Protein AF-A0A4Z2CZ67-F1 (afdb_monomer_lite)

Radius of gyration: 69.67 Å; chains: 1; bounding box: 153×56×229 Å

Organism: Schistosoma japonicum (NCBI:txid6182)

Foldseek 3Di:
DDDDDDPPDDDPPPPDDDDDDDDDVPPVVVVVVVVVVVVVVVVVVVVVVLVVQLVVLLVVVVPDDDPDRDLVSRPDPVVSVVSVVVVVVVVVVVVVVVVVVVVVVVVVVVVVVVVVVVVVVVVVVVVVVVVVVVPPPDDDDDPDDDDDDDDDDDDDDDDDDDDDDDDDDPVVVVVVVVVVVVVVVVVVVVVVVVVVVVVVVVVVVVVVVVVVVVVVVVVVVVVVVVVVVVVVVVVVVVVVVVVVVVVVVVVVVVVVVVVVVVVVVVVVVVVVVVVVVVVVVVVVVVVVVVVVVVVVVVVVVVVVVVVVVVVVVVVVVVVVVVVVVVVVVVVVVVVVVVVVVVVVVVVVVVVVVVD

Secondary structure (DSSP, 8-state):
------------------------TTTHHHHHHHHHHHHHHHHHHHHHHHHHHHHHHHHHHHHS-SS---GGG---HHHHHHHHHHHHHHHHHHHHHHHHHHHHHHHHHHHHHHHHHHHHHHHHHHHHHHHHSSS-SS-----------PPP-----------------HHHHHHHHHHHHHHHHHHHHHHHHHHHHHHHHHHHHHHHHHHHHHHHHHHHHHHHHHHHHHHHHHHHHHHHHHHHHHHHHHHHHHHHHHHHHHHHHHHHHHHHHHHHHHHHHHHHHHHHHHHHHHHHHHHHHHHHHHHHHHHHHHHHHHHHHHHHHHHHHHHHHHHHHHHHHHHHHHHHHHHHTT-

pLDDT: mean 76.44, std 21.9, range [28.66, 98.25]

Structure (mmCIF, N/CA/C/O backbone):
data_AF-A0A4Z2CZ67-F1
#
_entry.id   AF-A0A4Z2CZ67-F1
#
loop_
_atom_site.group_PDB
_atom_site.id
_atom_site.type_symbol
_atom_site.label_atom_id
_atom_site.label_alt_id
_atom_site.label_comp_id
_atom_site.label_asym_id
_atom_site.label_entity_id
_atom_site.label_seq_id
_atom_site.pdbx_PDB_ins_code
_atom_site.Cartn_x
_atom_site.Cartn_y
_atom_site.Cartn_z
_atom_site.occupancy
_atom_site.B_iso_or_equiv
_atom_site.auth_seq_id
_atom_site.auth_comp_id
_atom_site.auth_asym_id
_atom_site.auth_atom_id
_atom_site.pdbx_PDB_model_num
ATOM 1 N N . MET A 1 1 ? 16.220 27.857 1.324 1.00 36.84 1 MET A N 1
ATOM 2 C CA . MET A 1 1 ? 14.907 28.193 0.742 1.00 36.84 1 MET A CA 1
ATOM 3 C C . MET A 1 1 ? 15.158 28.546 -0.711 1.00 36.84 1 MET A C 1
ATOM 5 O O . MET A 1 1 ? 15.628 29.638 -0.990 1.00 36.84 1 MET A O 1
ATOM 9 N N . VAL A 1 2 ? 15.037 27.563 -1.601 1.00 29.56 2 VAL A N 1
ATOM 10 C CA . VAL A 1 2 ? 15.286 27.748 -3.035 1.00 29.56 2 VAL A CA 1
ATOM 11 C C . VAL A 1 2 ? 13.914 27.850 -3.682 1.00 29.56 2 VAL A C 1
ATOM 13 O O . VAL A 1 2 ? 13.157 26.884 -3.659 1.00 29.56 2 VAL A O 1
ATOM 16 N N . HIS A 1 3 ? 13.570 29.042 -4.164 1.00 32.88 3 HIS A N 1
ATOM 17 C CA . HIS A 1 3 ? 12.373 29.258 -4.965 1.00 32.88 3 HIS A CA 1
ATOM 18 C C . HIS A 1 3 ? 12.580 28.587 -6.324 1.00 32.88 3 HIS A C 1
ATOM 20 O O . HIS A 1 3 ? 13.466 28.979 -7.078 1.00 32.88 3 HIS A O 1
ATOM 26 N N . PHE A 1 4 ? 11.780 27.566 -6.616 1.00 28.66 4 PHE A N 1
ATOM 27 C CA . PHE A 1 4 ? 11.597 27.071 -7.974 1.00 28.66 4 PHE A CA 1
ATOM 28 C C . PHE A 1 4 ? 10.395 27.819 -8.557 1.00 28.66 4 PHE A C 1
ATOM 30 O O . PHE A 1 4 ? 9.245 27.460 -8.316 1.00 28.66 4 PHE A O 1
ATOM 37 N N . GLU A 1 5 ? 10.656 28.918 -9.260 1.00 34.31 5 GLU A N 1
ATOM 38 C CA . GLU A 1 5 ? 9.656 29.546 -10.121 1.00 34.31 5 GLU A CA 1
ATOM 39 C C . GLU A 1 5 ? 9.497 28.674 -11.371 1.00 34.31 5 GLU A C 1
ATOM 41 O O . GLU A 1 5 ? 10.388 28.615 -12.217 1.00 34.31 5 GLU A O 1
ATOM 46 N N . SER A 1 6 ? 8.369 27.967 -11.478 1.00 32.22 6 SER A N 1
ATOM 47 C CA . SER A 1 6 ? 7.968 27.331 -12.732 1.00 32.22 6 SER A CA 1
ATOM 48 C C . SER A 1 6 ? 7.281 28.368 -13.616 1.00 32.22 6 SER A C 1
ATOM 50 O O . SER A 1 6 ? 6.098 28.677 -13.462 1.00 32.22 6 SER A O 1
ATOM 52 N N . SER A 1 7 ? 8.043 28.938 -14.541 1.00 38.22 7 SER A N 1
ATOM 53 C CA . SER A 1 7 ? 7.545 29.769 -15.630 1.00 38.22 7 SER A CA 1
ATOM 54 C C . SER A 1 7 ? 6.965 28.884 -16.740 1.00 38.22 7 SER A C 1
ATOM 56 O O . SER A 1 7 ? 7.578 28.660 -17.781 1.00 38.22 7 SER A O 1
ATOM 58 N N . HIS A 1 8 ? 5.741 28.386 -16.546 1.00 38.22 8 HIS A N 1
ATOM 59 C CA . HIS A 1 8 ? 4.959 27.824 -17.649 1.00 38.22 8 HIS A CA 1
ATOM 60 C C . HIS A 1 8 ? 4.384 28.962 -18.499 1.00 38.22 8 HIS A C 1
ATOM 62 O O . HIS A 1 8 ? 3.249 29.402 -18.324 1.00 38.22 8 HIS A O 1
ATOM 68 N N . ALA A 1 9 ? 5.196 29.457 -19.432 1.00 34.19 9 ALA A N 1
ATOM 69 C CA . ALA A 1 9 ? 4.694 30.219 -20.561 1.00 34.19 9 ALA A CA 1
ATOM 70 C C . ALA A 1 9 ? 3.779 29.305 -21.394 1.00 34.19 9 ALA A C 1
ATOM 72 O O . ALA A 1 9 ? 4.218 28.289 -21.930 1.00 34.19 9 ALA A O 1
ATOM 73 N N . ASN A 1 10 ? 2.499 29.670 -21.475 1.00 40.44 10 ASN A N 1
ATOM 74 C CA . ASN A 1 10 ? 1.531 29.090 -22.399 1.00 40.44 10 ASN A CA 1
ATOM 75 C C . ASN A 1 10 ? 2.068 29.197 -23.834 1.00 40.44 10 ASN A C 1
ATOM 77 O O . ASN A 1 10 ? 2.077 30.283 -24.410 1.00 40.44 10 ASN A O 1
ATOM 81 N N . LEU A 1 11 ? 2.498 28.079 -24.415 1.00 34.00 11 LEU A N 1
ATOM 82 C CA . LEU A 1 11 ? 2.740 27.964 -25.850 1.00 34.00 11 LEU A CA 1
ATOM 83 C C . LEU A 1 11 ? 1.468 27.405 -26.504 1.00 34.00 11 LEU A C 1
ATOM 85 O O . LEU A 1 11 ? 1.149 26.235 -26.290 1.00 34.00 11 LEU A O 1
ATOM 89 N N . PRO A 1 12 ? 0.721 28.202 -27.290 1.00 38.44 12 PRO A N 1
ATOM 90 C CA . PRO A 1 12 ? -0.342 27.667 -28.122 1.00 38.44 12 PRO A CA 1
ATOM 91 C C . PRO A 1 12 ? 0.311 26.960 -29.313 1.00 38.44 12 PRO A C 1
ATOM 93 O O . PRO A 1 12 ? 0.821 27.606 -30.227 1.00 38.44 12 PRO A O 1
ATOM 96 N N . ILE A 1 13 ? 0.328 25.627 -29.305 1.00 37.47 13 ILE A N 1
ATOM 97 C CA . ILE A 1 13 ? 0.713 24.854 -30.488 1.00 37.47 13 ILE A CA 1
ATOM 98 C C . ILE A 1 13 ? -0.513 24.796 -31.402 1.00 37.47 13 ILE A C 1
ATOM 100 O O . ILE A 1 13 ? -1.361 23.913 -31.292 1.00 37.47 13 ILE A O 1
ATOM 104 N N . SER A 1 14 ? -0.622 25.782 -32.289 1.00 37.28 14 SER A N 1
ATOM 105 C CA . SER A 1 14 ? -1.508 25.719 -33.449 1.00 37.28 14 SER A CA 1
ATOM 106 C C . SER A 1 14 ? -0.922 24.710 -34.436 1.00 37.28 14 SER A C 1
ATOM 108 O O . SER A 1 14 ? 0.054 25.007 -35.121 1.00 37.28 14 SER A O 1
ATOM 110 N N . ILE A 1 15 ? -1.485 23.503 -34.493 1.00 41.47 15 ILE A N 1
ATOM 111 C CA . ILE A 1 15 ? -1.140 22.521 -35.527 1.00 41.47 15 ILE A CA 1
ATOM 112 C C . ILE A 1 15 ? -1.863 22.950 -36.810 1.00 41.47 15 ILE A C 1
ATOM 114 O O . ILE A 1 15 ? -3.056 22.699 -36.984 1.00 41.47 15 ILE A O 1
ATOM 118 N N . GLU A 1 16 ? -1.160 23.663 -37.691 1.00 36.84 16 GLU A N 1
ATOM 119 C CA . GLU A 1 16 ? -1.651 23.944 -39.041 1.00 36.84 16 GLU A CA 1
ATOM 120 C C . GLU A 1 16 ? -1.788 22.635 -39.831 1.00 36.84 16 GLU A C 1
ATOM 122 O O . GLU A 1 16 ? -0.842 21.858 -39.968 1.00 36.84 16 GLU A O 1
ATOM 127 N N . LYS A 1 17 ? -2.989 22.396 -40.371 1.00 39.72 17 LYS A N 1
ATOM 128 C CA . LYS A 1 17 ? -3.273 21.275 -41.271 1.00 39.72 17 LYS A CA 1
ATOM 129 C C . LYS A 1 17 ? -2.538 21.482 -42.595 1.00 39.72 17 LYS A C 1
ATOM 131 O O . LYS A 1 17 ? -2.977 22.255 -43.443 1.00 39.72 17 LYS A O 1
ATOM 136 N N . SER A 1 18 ? -1.445 20.754 -42.786 1.00 38.72 18 SER A N 1
ATOM 137 C CA . SER A 1 18 ? -0.773 20.627 -44.078 1.00 38.72 18 SER A CA 1
ATOM 138 C C . SER A 1 18 ? -1.616 19.761 -45.021 1.00 38.72 18 SER A C 1
ATOM 140 O O . SER A 1 18 ? -1.750 18.552 -44.836 1.00 38.72 18 SER A O 1
ATOM 142 N N . SER A 1 19 ? -2.216 20.382 -46.037 1.00 45.22 19 SER A N 1
ATOM 143 C CA . SER A 1 19 ? -2.933 19.692 -47.109 1.00 45.22 19 SER A CA 1
ATOM 144 C C . SER A 1 19 ? -1.958 19.251 -48.203 1.00 45.22 19 SER A C 1
ATOM 146 O O . SER A 1 19 ? -1.794 19.943 -49.209 1.00 45.22 19 SER A O 1
ATOM 148 N N . VAL A 1 20 ? -1.323 18.090 -48.034 1.00 39.62 20 VAL A N 1
ATOM 149 C CA . VAL A 1 20 ? -0.631 17.405 -49.136 1.00 39.62 20 VAL A CA 1
ATOM 150 C C . VAL A 1 20 ? -1.482 16.219 -49.567 1.00 39.62 20 VAL A C 1
ATOM 152 O O . VAL A 1 20 ? -1.539 15.186 -48.904 1.00 39.62 20 VAL A O 1
ATOM 155 N N . LYS A 1 21 ? -2.183 16.413 -50.686 1.00 47.50 21 LYS A N 1
ATOM 156 C CA . LYS A 1 21 ? -2.941 15.389 -51.402 1.00 47.50 21 LYS A CA 1
ATOM 157 C C . LYS A 1 21 ? -1.975 14.730 -52.390 1.00 47.50 21 LYS A C 1
ATOM 159 O O . LYS A 1 21 ? -1.692 15.305 -53.438 1.00 47.50 21 LYS A O 1
ATOM 164 N N . GLY A 1 22 ? -1.422 13.580 -52.016 1.00 40.94 22 GLY A N 1
ATOM 165 C CA . GLY A 1 22 ? -0.569 12.751 -52.867 1.00 40.94 22 GLY A CA 1
ATOM 166 C C . GLY A 1 22 ? -1.022 11.298 -52.779 1.00 40.94 22 GLY A C 1
ATOM 167 O O . GLY A 1 22 ? -1.154 10.761 -51.684 1.00 40.94 22 GLY A O 1
ATOM 168 N N . GLU A 1 23 ? -1.314 10.698 -53.930 1.00 48.25 23 GLU A N 1
ATOM 169 C CA . GLU A 1 23 ? -1.794 9.323 -54.091 1.00 48.25 23 GLU A CA 1
ATOM 170 C C . GLU A 1 23 ? -0.820 8.311 -53.461 1.00 48.25 23 GLU A C 1
ATOM 172 O O . GLU A 1 23 ? 0.244 8.048 -54.011 1.00 48.25 23 GLU A O 1
ATOM 177 N N . CYS A 1 24 ? -1.188 7.748 -52.306 1.00 42.22 24 CYS A N 1
ATOM 178 C CA . CYS A 1 24 ? -0.541 6.594 -51.676 1.00 42.22 24 CYS A CA 1
ATOM 179 C C . CYS A 1 24 ? -1.558 5.911 -50.738 1.00 42.22 24 CYS A C 1
ATOM 181 O O . CYS A 1 24 ? -1.625 6.222 -49.546 1.00 42.22 24 CYS A O 1
ATOM 183 N N . ASP A 1 25 ? -2.350 4.982 -51.285 1.00 49.34 25 ASP A N 1
ATOM 184 C CA . ASP A 1 25 ? -3.433 4.218 -50.625 1.00 49.34 25 ASP A CA 1
ATOM 185 C C . ASP A 1 25 ? -2.935 3.198 -49.570 1.00 49.34 25 ASP A C 1
ATOM 187 O O . ASP A 1 25 ? -3.251 2.012 -49.590 1.00 49.34 25 ASP A O 1
ATOM 191 N N . GLY A 1 26 ? -2.126 3.640 -48.608 1.00 52.31 26 GLY A N 1
ATOM 192 C CA . GLY A 1 26 ? -1.713 2.783 -47.487 1.00 52.31 26 GLY A CA 1
ATOM 193 C C . GLY A 1 26 ? -0.847 3.437 -46.411 1.00 52.31 26 GLY A C 1
ATOM 194 O O . GLY A 1 26 ? -0.532 2.795 -45.410 1.00 52.31 26 GLY A O 1
ATOM 195 N N . ALA A 1 27 ? -0.443 4.700 -46.589 1.00 49.34 27 ALA A N 1
ATOM 196 C CA . ALA A 1 27 ? 0.349 5.437 -45.598 1.00 49.34 27 ALA A CA 1
ATOM 197 C C . ALA A 1 27 ? -0.509 6.295 -44.647 1.00 49.34 27 ALA A C 1
ATOM 199 O O . ALA A 1 27 ? -0.088 6.553 -43.519 1.00 49.34 27 ALA A O 1
ATOM 200 N N . TYR A 1 28 ? -1.710 6.698 -45.074 1.00 48.78 28 TYR A N 1
ATOM 201 C CA . TYR A 1 28 ? -2.596 7.572 -44.297 1.00 48.78 28 TYR A CA 1
ATOM 202 C C . TYR A 1 28 ? -3.272 6.847 -43.115 1.00 48.78 28 TYR A C 1
ATOM 204 O O . TYR A 1 28 ? -3.297 7.400 -42.020 1.00 48.78 28 TYR A O 1
ATOM 212 N N . ASP A 1 29 ? -3.653 5.570 -43.260 1.00 50.66 29 ASP A N 1
ATOM 213 C CA . ASP A 1 29 ? -4.259 4.777 -42.168 1.00 50.66 29 ASP A CA 1
ATOM 214 C C . ASP A 1 29 ? -3.326 4.590 -40.955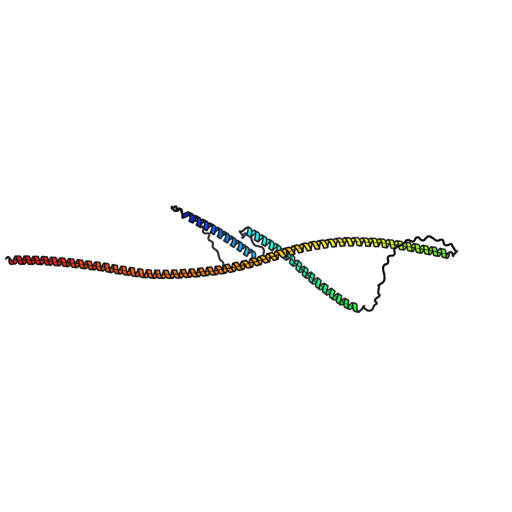 1.00 50.66 29 ASP A C 1
ATOM 216 O O . ASP A 1 29 ? -3.773 4.474 -39.812 1.00 50.66 29 ASP A O 1
ATOM 220 N N . LYS A 1 30 ? -2.004 4.574 -41.177 1.00 53.56 30 LYS A N 1
ATOM 221 C CA . LYS A 1 30 ? -1.015 4.510 -40.088 1.00 53.56 30 LYS A CA 1
ATOM 222 C C . LYS A 1 30 ? -0.822 5.856 -39.398 1.00 53.56 30 LYS A C 1
ATOM 224 O O . LYS A 1 30 ? -0.606 5.871 -38.192 1.00 53.56 30 LYS A O 1
ATOM 229 N N . LEU A 1 31 ? -0.881 6.963 -40.136 1.00 53.41 31 LEU A N 1
ATOM 230 C CA . LEU A 1 31 ? -0.732 8.313 -39.583 1.00 53.41 31 LEU A CA 1
ATOM 231 C C . LEU A 1 31 ? -1.902 8.664 -38.658 1.00 53.41 31 LEU A C 1
ATOM 233 O O . LEU A 1 31 ? -1.655 9.054 -37.519 1.00 53.41 31 LEU A O 1
ATOM 237 N N . ASP A 1 32 ? -3.137 8.381 -39.077 1.00 56.31 32 ASP A N 1
ATOM 238 C CA . ASP A 1 32 ? -4.330 8.557 -38.236 1.00 56.31 32 ASP A CA 1
ATOM 239 C C . ASP A 1 32 ? -4.289 7.645 -36.992 1.00 56.31 32 ASP A C 1
ATOM 241 O O . ASP A 1 32 ? -4.712 8.030 -35.899 1.00 56.31 32 ASP A O 1
ATOM 245 N N . SER A 1 33 ? -3.708 6.444 -37.114 1.00 61.66 33 SER A N 1
ATOM 246 C CA . SER A 1 33 ? -3.487 5.540 -35.977 1.00 61.66 33 SER A CA 1
ATOM 247 C C . SER A 1 33 ? -2.449 6.067 -34.979 1.00 61.66 33 SER A C 1
ATOM 249 O O . SER A 1 33 ? -2.608 5.837 -33.779 1.00 61.66 33 SER A O 1
ATOM 251 N N . TYR A 1 34 ? -1.391 6.747 -35.433 1.00 65.38 34 TYR A N 1
ATOM 252 C CA . TYR A 1 34 ? -0.396 7.351 -34.543 1.00 65.38 34 TYR A CA 1
ATOM 253 C C . TYR A 1 34 ? -0.911 8.641 -33.903 1.00 65.38 34 TYR A C 1
ATOM 255 O O . TYR A 1 34 ? -0.655 8.854 -32.721 1.00 65.38 34 TYR A O 1
ATOM 263 N N . GLU A 1 35 ? -1.669 9.467 -34.627 1.00 70.94 35 GLU A N 1
ATOM 264 C CA . GLU A 1 35 ? -2.310 10.657 -34.054 1.00 70.94 35 GLU A CA 1
ATOM 265 C C . GLU A 1 35 ? -3.318 10.284 -32.961 1.00 70.94 35 GLU A C 1
ATOM 267 O O . GLU A 1 35 ? -3.281 10.866 -31.875 1.00 70.94 35 GLU A O 1
ATOM 272 N N . ASN A 1 36 ? -4.141 9.254 -33.190 1.00 73.56 36 ASN A N 1
ATOM 273 C CA . ASN A 1 36 ? -5.050 8.735 -32.165 1.00 73.56 36 ASN A CA 1
ATOM 274 C C . ASN A 1 36 ? -4.294 8.187 -30.949 1.00 73.56 36 ASN A C 1
ATOM 276 O O . ASN A 1 36 ? -4.650 8.504 -29.815 1.00 73.56 36 ASN A O 1
ATOM 280 N N . LEU A 1 37 ? -3.206 7.439 -31.162 1.00 75.69 37 LEU A N 1
ATOM 281 C CA . LEU A 1 37 ? -2.382 6.930 -30.065 1.00 75.69 37 LEU A CA 1
ATOM 282 C C . LEU A 1 37 ? -1.738 8.067 -29.258 1.00 75.69 37 LEU A C 1
ATOM 284 O O . LEU A 1 37 ? -1.705 8.012 -28.031 1.00 75.69 37 LEU A O 1
ATOM 288 N N . VAL A 1 38 ? -1.248 9.117 -29.921 1.00 79.94 38 VAL A N 1
ATOM 289 C CA . VAL A 1 38 ? -0.677 10.297 -29.256 1.00 79.94 38 VAL A CA 1
ATOM 290 C C . VAL A 1 38 ? -1.749 11.047 -28.466 1.00 79.94 38 VAL A C 1
ATOM 292 O O . VAL A 1 38 ? -1.488 11.451 -27.331 1.00 79.94 38 VAL A O 1
ATOM 295 N N . ALA A 1 39 ? -2.960 11.198 -29.006 1.00 75.06 39 ALA A N 1
ATOM 296 C CA . ALA A 1 39 ? -4.075 11.833 -28.310 1.00 75.06 39 ALA A CA 1
ATOM 297 C C . ALA A 1 39 ? -4.522 11.034 -27.070 1.00 75.06 39 ALA A C 1
ATOM 299 O O . ALA A 1 39 ? -4.714 11.615 -25.995 1.00 75.06 39 ALA A O 1
ATOM 300 N N . GLU A 1 40 ? -4.621 9.706 -27.179 1.00 79.56 40 GLU A N 1
ATOM 301 C CA . GLU A 1 40 ? -4.938 8.815 -26.057 1.00 79.56 40 GLU A CA 1
ATOM 302 C C . GLU A 1 40 ? -3.855 8.860 -24.975 1.00 79.56 40 GLU A C 1
ATOM 304 O O . GLU A 1 40 ? -4.167 9.040 -23.796 1.00 79.56 40 GLU A O 1
ATOM 309 N N . LEU A 1 41 ? -2.579 8.776 -25.364 1.00 80.81 41 LEU A N 1
ATOM 310 C CA . LEU A 1 41 ? -1.457 8.808 -24.425 1.00 80.81 41 LEU A CA 1
ATOM 311 C C . LEU A 1 41 ? -1.351 10.166 -23.719 1.00 80.81 41 LEU A C 1
ATOM 313 O O . LEU A 1 41 ? -1.094 10.228 -22.517 1.00 80.81 41 LEU A O 1
ATOM 317 N N . THR A 1 42 ? -1.604 11.258 -24.442 1.00 79.31 42 THR A N 1
ATOM 318 C CA . THR A 1 42 ? -1.621 12.616 -23.879 1.00 79.31 42 THR A CA 1
ATOM 319 C C . THR A 1 42 ? -2.763 12.777 -22.879 1.00 79.31 42 THR A C 1
ATOM 321 O O . THR A 1 42 ? -2.551 13.284 -21.778 1.00 79.31 42 THR A O 1
ATOM 324 N N . THR A 1 43 ? -3.955 12.279 -23.213 1.00 82.38 43 THR A N 1
ATOM 325 C CA . THR A 1 43 ? -5.120 12.294 -22.316 1.00 82.38 43 THR A CA 1
ATOM 326 C C . THR A 1 43 ? -4.871 11.445 -21.067 1.00 82.38 43 THR A C 1
ATOM 328 O O . THR A 1 43 ? -5.166 11.872 -19.950 1.00 82.38 43 THR A O 1
ATOM 331 N N . HIS A 1 44 ? -4.271 10.264 -21.231 1.00 85.38 44 HIS A N 1
ATOM 332 C CA . HIS A 1 44 ? -3.910 9.384 -20.124 1.00 85.38 44 HIS A CA 1
ATOM 333 C C . HIS A 1 44 ? -2.886 10.032 -19.182 1.00 85.38 44 HIS A C 1
ATOM 335 O O . HIS A 1 44 ? -3.088 10.049 -17.966 1.00 85.38 44 HIS A O 1
ATOM 341 N N . ASN A 1 45 ? -1.828 10.628 -19.735 1.00 80.81 45 ASN A N 1
ATOM 342 C CA . ASN A 1 45 ? -0.794 11.311 -18.959 1.00 80.81 45 ASN A CA 1
ATOM 343 C C . ASN A 1 45 ? -1.337 12.549 -18.236 1.00 80.81 45 ASN A C 1
ATOM 345 O O . ASN A 1 45 ? -0.972 12.786 -17.086 1.00 80.81 45 ASN A O 1
ATOM 349 N N . LEU A 1 46 ? -2.244 13.306 -18.860 1.00 81.56 46 LEU A N 1
ATOM 350 C CA . LEU A 1 46 ? -2.898 14.449 -18.221 1.00 81.56 46 LEU A CA 1
ATOM 351 C C . LEU A 1 46 ? -3.772 14.011 -17.035 1.00 81.56 46 LEU A C 1
ATOM 353 O O . LEU A 1 46 ? -3.743 14.639 -15.978 1.00 81.56 46 LEU A O 1
ATOM 357 N N . ASN A 1 47 ? -4.500 12.901 -17.175 1.00 77.81 47 ASN A N 1
ATOM 358 C CA . ASN A 1 47 ? -5.288 12.325 -16.084 1.00 77.81 47 ASN A CA 1
ATOM 359 C C . ASN A 1 47 ? -4.409 11.799 -14.942 1.00 77.81 47 ASN A C 1
ATOM 361 O O . ASN A 1 47 ? -4.740 11.999 -13.773 1.00 77.81 47 ASN A O 1
ATOM 365 N N . LEU A 1 48 ? -3.279 11.157 -15.257 1.00 79.00 48 LEU A N 1
ATOM 366 C CA . LEU A 1 48 ? -2.294 10.748 -14.253 1.00 79.00 48 LEU A CA 1
ATOM 367 C C . LEU A 1 48 ? -1.720 11.954 -13.510 1.00 79.00 48 LEU A C 1
ATOM 369 O O . LEU A 1 48 ? -1.660 11.929 -12.284 1.00 79.00 48 LEU A O 1
ATOM 373 N N . LEU A 1 49 ? -1.349 13.013 -14.232 1.00 78.19 49 LEU A N 1
ATOM 374 C CA . LEU A 1 49 ? -0.807 14.229 -13.636 1.00 78.19 49 LEU A CA 1
ATOM 375 C C . LEU A 1 49 ? -1.821 14.889 -12.694 1.00 78.19 49 LEU A C 1
ATOM 377 O O . LEU A 1 49 ? -1.470 15.200 -11.562 1.00 78.19 49 LEU A O 1
ATOM 381 N N . ASN A 1 50 ? -3.089 15.002 -13.107 1.00 75.75 50 ASN A N 1
ATOM 382 C CA . ASN A 1 50 ? -4.162 15.514 -12.248 1.00 75.75 50 ASN A CA 1
ATOM 383 C C . ASN A 1 50 ? -4.328 14.675 -10.971 1.00 75.75 50 ASN A C 1
ATOM 385 O O . ASN A 1 50 ? -4.425 15.237 -9.885 1.00 75.75 50 ASN A O 1
ATOM 389 N N . ARG A 1 51 ? -4.284 13.338 -11.074 1.00 78.56 51 ARG A N 1
ATOM 390 C CA . ARG A 1 51 ? -4.347 12.454 -9.897 1.00 78.56 51 ARG A CA 1
ATOM 391 C C . ARG A 1 51 ? -3.142 12.622 -8.975 1.00 78.56 51 ARG A C 1
ATOM 393 O O . ARG A 1 51 ? -3.306 12.580 -7.761 1.00 78.56 51 ARG A O 1
ATOM 400 N N . VAL A 1 52 ? -1.940 12.798 -9.527 1.00 74.38 52 VAL A N 1
ATOM 401 C CA . VAL A 1 52 ? -0.727 13.065 -8.737 1.00 74.38 52 VAL A CA 1
ATOM 402 C C . VAL A 1 52 ? -0.861 14.392 -7.990 1.00 74.38 52 VAL A C 1
ATOM 404 O O . VAL A 1 52 ? -0.595 14.426 -6.792 1.00 74.38 52 VAL A O 1
ATOM 407 N N . THR A 1 53 ? -1.349 15.446 -8.650 1.00 72.94 53 THR A N 1
ATOM 408 C CA . THR A 1 53 ? -1.618 16.745 -8.014 1.00 72.94 53 THR A CA 1
ATOM 409 C C . THR A 1 53 ? -2.684 16.642 -6.919 1.00 72.94 53 THR A C 1
ATOM 411 O O . THR A 1 53 ? -2.514 17.214 -5.845 1.00 72.94 53 THR A O 1
ATOM 414 N N . ASP A 1 54 ? -3.752 15.873 -7.141 1.00 72.44 54 ASP A N 1
ATOM 415 C CA . ASP A 1 54 ? -4.785 15.647 -6.128 1.00 72.44 54 ASP A CA 1
ATOM 416 C C . ASP A 1 54 ? -4.235 14.883 -4.910 1.00 72.44 54 ASP A C 1
ATOM 418 O O . ASP A 1 54 ? -4.537 15.232 -3.768 1.00 72.44 54 ASP A O 1
ATOM 422 N N . PHE A 1 55 ? -3.375 13.879 -5.116 1.00 73.69 55 PHE A N 1
ATOM 423 C CA . PHE A 1 55 ? -2.709 13.185 -4.010 1.00 73.69 55 PHE A CA 1
ATOM 424 C C . PHE A 1 55 ? -1.732 14.086 -3.254 1.00 73.69 55 PHE A C 1
ATOM 426 O O . PHE A 1 55 ? -1.685 14.027 -2.027 1.00 73.69 55 PHE A O 1
ATOM 433 N N . GLU A 1 56 ? -0.983 14.934 -3.953 1.00 74.81 56 GLU A N 1
ATOM 434 C CA . GLU A 1 56 ? -0.096 15.921 -3.337 1.00 74.81 56 GLU A CA 1
ATOM 435 C C . GLU A 1 56 ? -0.887 16.907 -2.460 1.00 74.81 56 GLU A C 1
ATOM 437 O O . GLU A 1 56 ? -0.516 17.142 -1.308 1.00 74.81 56 GLU A O 1
ATOM 442 N N . ALA A 1 57 ? -2.043 17.386 -2.935 1.00 68.12 57 ALA A N 1
ATOM 443 C CA . ALA A 1 57 ? -2.949 18.226 -2.152 1.00 68.12 57 ALA A CA 1
ATOM 444 C C . ALA A 1 57 ? -3.469 17.512 -0.889 1.00 68.12 57 ALA A C 1
ATOM 446 O O . ALA A 1 57 ? -3.510 18.110 0.186 1.00 68.12 57 ALA A O 1
ATOM 447 N N . VAL A 1 58 ? -3.809 16.220 -0.983 1.00 70.69 58 VAL A N 1
ATOM 448 C CA . VAL A 1 58 ? -4.220 15.406 0.176 1.00 70.69 58 VAL A CA 1
ATOM 449 C C . VAL A 1 58 ? -3.077 15.210 1.171 1.00 70.69 58 VAL A C 1
ATOM 451 O O . VAL A 1 58 ? -3.293 15.304 2.377 1.00 70.69 58 VAL A O 1
ATOM 454 N N . ILE A 1 59 ? -1.854 14.967 0.700 1.00 70.06 59 ILE A N 1
ATOM 455 C CA . ILE A 1 59 ? -0.683 14.814 1.573 1.00 70.06 59 ILE A CA 1
ATOM 456 C C . ILE A 1 59 ? -0.408 16.122 2.322 1.00 70.06 59 ILE A C 1
ATOM 458 O O . ILE A 1 59 ? -0.228 16.101 3.538 1.00 70.06 59 ILE A O 1
ATOM 462 N N . HIS A 1 60 ? -0.449 17.267 1.636 1.00 67.12 60 HIS A N 1
ATOM 463 C CA . HIS A 1 60 ? -0.323 18.574 2.286 1.00 67.12 60 HIS A CA 1
ATOM 464 C C . HIS A 1 60 ? -1.444 18.847 3.299 1.00 67.12 60 HIS A C 1
ATOM 466 O O . HIS A 1 60 ? -1.185 19.426 4.354 1.00 67.12 60 HIS A O 1
ATOM 472 N N . LEU A 1 61 ? -2.665 18.388 3.018 1.00 67.19 61 LEU A N 1
ATOM 473 C CA . LEU A 1 61 ? -3.819 18.488 3.915 1.00 67.19 61 LEU A CA 1
ATOM 474 C C . LEU A 1 61 ? -3.673 17.630 5.179 1.00 67.19 61 LEU A C 1
ATOM 476 O O . LEU A 1 61 ? -4.152 18.022 6.237 1.00 67.19 61 LEU A O 1
ATOM 480 N N . LEU A 1 62 ? -2.990 16.489 5.090 1.00 65.94 62 LEU A N 1
ATOM 481 C CA . LEU A 1 62 ? -2.713 15.615 6.233 1.00 65.94 62 LEU A CA 1
ATOM 482 C C . LEU A 1 62 ? -1.500 16.063 7.062 1.00 65.94 62 LEU A C 1
ATOM 484 O O . LEU A 1 62 ? -1.431 15.747 8.247 1.00 65.94 62 LEU A O 1
ATOM 488 N N . LEU A 1 63 ? -0.543 16.770 6.450 1.00 69.75 63 LEU A N 1
ATOM 489 C CA . LEU A 1 63 ? 0.688 17.220 7.110 1.00 69.75 63 LEU A CA 1
ATOM 490 C C . LEU A 1 63 ? 0.556 18.577 7.826 1.00 69.75 63 LEU A C 1
ATOM 492 O O . LEU A 1 63 ? 1.364 18.861 8.707 1.00 69.75 63 LEU A O 1
ATOM 496 N N . ASN A 1 64 ? -0.435 19.408 7.482 1.00 58.41 64 ASN A N 1
ATOM 497 C CA . ASN A 1 64 ? -0.694 20.678 8.169 1.00 58.41 64 ASN A CA 1
ATOM 498 C C . ASN A 1 64 ? -1.692 20.482 9.327 1.00 58.41 64 ASN A C 1
ATOM 500 O O . ASN A 1 64 ? -2.887 20.293 9.116 1.00 58.41 64 ASN A O 1
ATOM 504 N N . GLU A 1 65 ? -1.189 20.530 10.561 1.00 50.81 65 GLU A N 1
ATOM 505 C CA . GLU A 1 65 ? -1.977 20.454 11.796 1.00 50.81 65 GLU A CA 1
ATOM 506 C C . GLU A 1 65 ? -2.987 21.625 11.942 1.00 50.81 65 GLU A C 1
ATOM 508 O O . GLU A 1 65 ? -2.655 22.784 11.695 1.00 50.81 65 GLU A O 1
ATOM 513 N N . ALA A 1 66 ? -4.189 21.302 12.451 1.00 43.75 66 ALA A N 1
ATOM 514 C CA . ALA A 1 66 ? -5.346 22.159 12.796 1.00 43.75 66 ALA A CA 1
ATOM 515 C C . ALA A 1 66 ? -6.260 22.656 11.635 1.00 43.75 66 ALA A C 1
ATOM 517 O O . ALA A 1 66 ? -5.822 22.865 10.507 1.00 43.75 66 ALA A O 1
ATOM 518 N N . PRO A 1 67 ? -7.584 22.806 11.884 1.00 50.38 67 PRO A N 1
ATOM 519 C CA . PRO A 1 67 ? -8.641 22.556 10.905 1.00 50.38 67 PRO A CA 1
ATOM 520 C C . PRO A 1 67 ? -8.991 23.818 10.114 1.00 50.38 67 PRO A C 1
ATOM 522 O O . PRO A 1 67 ? -10.058 24.401 10.275 1.00 50.38 67 PRO A O 1
ATOM 525 N N . LEU A 1 68 ? -8.084 24.267 9.263 1.00 50.38 68 LEU A N 1
ATOM 526 C CA . LEU A 1 68 ? -8.369 25.291 8.260 1.00 50.38 68 LEU A CA 1
ATOM 527 C C . LEU A 1 68 ? -7.776 24.822 6.937 1.00 50.38 68 LEU A C 1
ATOM 529 O O . LEU A 1 68 ? -6.869 25.448 6.399 1.00 50.38 68 LEU A O 1
ATOM 533 N N . VAL A 1 69 ? -8.246 23.674 6.444 1.00 55.50 69 VAL A N 1
ATOM 534 C CA . VAL A 1 69 ? -7.773 23.146 5.165 1.00 55.50 69 VAL A CA 1
ATOM 535 C C . VAL A 1 69 ? -8.846 23.288 4.100 1.00 55.50 69 VAL A C 1
ATOM 537 O O . VAL A 1 69 ? -9.956 22.772 4.231 1.00 55.50 69 VAL A O 1
ATOM 540 N N . ASP A 1 70 ? -8.498 24.017 3.045 1.00 62.75 70 ASP A N 1
ATOM 541 C CA . ASP A 1 70 ? -9.369 24.242 1.905 1.00 62.75 70 ASP A CA 1
ATOM 542 C C . ASP A 1 70 ? -9.348 23.025 0.967 1.00 62.75 70 ASP A C 1
ATOM 544 O O . ASP A 1 70 ? -8.396 22.782 0.227 1.00 62.75 70 ASP A O 1
ATOM 548 N N . THR A 1 71 ? -10.427 22.243 1.001 1.00 66.69 71 THR A N 1
ATOM 549 C CA . THR A 1 71 ? -10.633 21.076 0.126 1.00 66.69 71 THR A CA 1
ATOM 550 C C . THR A 1 71 ? -10.971 21.469 -1.319 1.00 66.69 71 THR A C 1
ATOM 552 O O . THR A 1 71 ? -11.160 20.593 -2.167 1.00 66.69 71 THR A O 1
ATOM 555 N N . SER A 1 72 ? -11.051 22.769 -1.637 1.00 69.81 72 SER A N 1
ATOM 556 C CA . SER A 1 72 ? -11.331 23.268 -2.988 1.00 69.81 72 SER A CA 1
ATOM 557 C C . SER A 1 72 ? -10.244 22.917 -4.013 1.00 69.81 72 SER A C 1
ATOM 559 O O . SER A 1 72 ? -10.564 22.810 -5.196 1.00 69.81 72 SER A O 1
ATOM 561 N N . ALA A 1 73 ? -9.007 22.667 -3.567 1.00 68.31 73 ALA A N 1
ATOM 562 C CA . ALA A 1 73 ? -7.861 22.362 -4.425 1.00 68.31 73 ALA A CA 1
ATOM 563 C C . ALA A 1 73 ? -7.873 20.944 -5.033 1.00 68.31 73 ALA A C 1
ATOM 565 O O . ALA A 1 73 ? -7.159 20.707 -6.005 1.00 68.31 73 ALA A O 1
ATOM 566 N N . ILE A 1 74 ? -8.681 20.022 -4.492 1.00 75.69 74 ILE A N 1
ATOM 567 C CA . ILE A 1 74 ? -8.837 18.657 -5.019 1.00 75.69 74 ILE A CA 1
ATOM 568 C C . ILE A 1 74 ? -9.871 18.686 -6.149 1.00 75.69 74 ILE A C 1
ATOM 570 O O . ILE A 1 74 ? -11.020 19.088 -5.925 1.00 75.69 74 ILE A O 1
ATOM 574 N N . LYS A 1 75 ? -9.463 18.266 -7.350 1.00 75.44 75 LYS A N 1
ATOM 575 C CA . LYS A 1 75 ? -10.316 18.238 -8.548 1.00 75.44 75 LYS A CA 1
ATOM 576 C C . LYS A 1 75 ? -11.096 16.930 -8.690 1.00 75.44 75 LYS A C 1
ATOM 578 O O . LYS A 1 75 ? -12.193 16.960 -9.238 1.00 75.44 75 LYS A O 1
ATOM 583 N N . ASP A 1 76 ? -10.570 15.808 -8.200 1.00 80.25 76 ASP A N 1
ATOM 584 C CA . ASP A 1 76 ? -11.294 14.533 -8.149 1.00 80.25 76 ASP A CA 1
ATOM 585 C C . ASP A 1 76 ? -12.424 14.558 -7.099 1.00 80.25 76 ASP A C 1
ATOM 587 O O . ASP A 1 76 ? -12.192 14.610 -5.887 1.00 80.25 76 ASP A O 1
ATOM 591 N N . ASP A 1 77 ? -13.672 14.501 -7.572 1.00 77.50 77 ASP A N 1
ATOM 592 C CA . ASP A 1 77 ? -14.874 14.590 -6.737 1.00 77.50 77 ASP A CA 1
ATOM 593 C C . ASP A 1 77 ? -15.043 13.415 -5.757 1.00 77.50 77 ASP A C 1
ATOM 595 O O . ASP A 1 77 ? -15.615 13.582 -4.672 1.00 77.50 77 ASP A O 1
ATOM 599 N N . GLU A 1 78 ? -14.581 12.214 -6.113 1.00 80.50 78 GLU A N 1
ATOM 600 C CA . GLU A 1 78 ? -14.718 11.031 -5.260 1.00 80.50 78 GLU A CA 1
ATOM 601 C C . GLU A 1 78 ? -13.689 11.064 -4.126 1.00 80.50 78 GLU A C 1
ATOM 603 O O . GLU A 1 78 ? -14.020 10.820 -2.959 1.00 80.50 78 GLU A O 1
ATOM 608 N N . LEU A 1 79 ? -12.449 11.427 -4.455 1.00 75.12 79 LEU A N 1
ATOM 609 C CA . LEU A 1 79 ? -11.376 11.628 -3.492 1.00 75.12 79 LEU A CA 1
ATOM 610 C C . LEU A 1 79 ? -11.709 12.778 -2.540 1.00 75.12 79 LEU A C 1
ATOM 612 O O . LEU A 1 79 ? -11.592 12.620 -1.324 1.00 75.12 79 LEU A O 1
ATOM 616 N N . LYS A 1 80 ? -12.218 13.895 -3.068 1.00 79.75 80 LYS A N 1
ATOM 617 C CA . LYS A 1 80 ? -12.655 15.047 -2.273 1.00 79.75 80 LYS A CA 1
ATOM 618 C C . LYS A 1 80 ? -13.705 14.667 -1.230 1.00 79.75 80 LYS A C 1
ATOM 620 O O . LYS A 1 80 ? -13.568 15.035 -0.064 1.00 79.75 80 LYS A O 1
ATOM 625 N N . LYS A 1 81 ? -14.714 13.868 -1.601 1.00 81.44 81 LYS A N 1
ATOM 626 C CA . LYS A 1 81 ? -15.730 13.366 -0.655 1.00 81.44 81 LYS A CA 1
ATOM 627 C C . LYS A 1 81 ? -15.128 12.498 0.451 1.00 81.44 81 LYS A C 1
ATOM 629 O O . LYS A 1 81 ? -15.502 12.655 1.612 1.00 81.44 81 LYS A O 1
ATOM 634 N N . LYS A 1 82 ? -14.195 11.602 0.112 1.00 81.06 82 LYS A N 1
ATOM 635 C CA . LYS A 1 82 ? -13.521 10.736 1.098 1.00 81.06 82 LYS A CA 1
ATOM 636 C C . LYS A 1 82 ? -12.675 11.547 2.081 1.00 81.06 82 LYS A C 1
ATOM 638 O O . LYS A 1 82 ? -12.706 11.271 3.277 1.00 81.06 82 LYS A O 1
ATOM 643 N N . VAL A 1 83 ? -11.974 12.569 1.591 1.00 79.50 83 VAL A N 1
ATOM 644 C CA . VAL A 1 83 ? -11.150 13.468 2.414 1.00 79.50 83 VAL A CA 1
ATOM 645 C C . VAL A 1 83 ? -12.013 14.292 3.371 1.00 79.50 83 VAL A C 1
ATOM 647 O O . VAL A 1 83 ? -11.697 14.361 4.555 1.00 79.50 83 VAL A O 1
ATOM 650 N N . ILE A 1 84 ? -13.137 14.843 2.899 1.00 79.44 84 ILE A N 1
ATOM 651 C CA . ILE A 1 84 ? -14.100 15.554 3.758 1.00 79.44 84 ILE A CA 1
ATOM 652 C C . ILE A 1 84 ? -14.625 14.626 4.864 1.00 79.44 84 ILE A C 1
ATOM 654 O O . ILE A 1 84 ? -14.552 14.977 6.039 1.00 79.44 84 ILE A O 1
ATOM 658 N N . GLY A 1 85 ? -15.059 13.409 4.517 1.00 80.12 85 GLY A N 1
ATOM 659 C CA . GLY A 1 85 ? -15.548 12.442 5.508 1.00 80.12 85 GLY A CA 1
ATOM 660 C C . GLY A 1 85 ? -14.496 12.047 6.553 1.00 80.12 85 GLY A C 1
ATOM 661 O O . GLY A 1 85 ? -14.821 11.872 7.728 1.00 80.12 85 GLY A O 1
ATOM 662 N N . PHE A 1 86 ? -13.224 11.952 6.157 1.00 80.31 86 PHE A N 1
ATOM 663 C CA . PHE A 1 86 ? -12.119 11.707 7.086 1.00 80.31 86 PHE A CA 1
ATOM 664 C C . PHE A 1 86 ? -11.889 12.886 8.046 1.00 80.31 86 PHE A C 1
ATOM 666 O O . PHE A 1 86 ? -11.710 12.669 9.246 1.00 80.31 86 PHE A O 1
ATOM 673 N N . LEU A 1 87 ? -11.929 14.127 7.550 1.00 78.00 87 LEU A N 1
ATOM 674 C CA . LEU A 1 87 ? -11.779 15.330 8.378 1.00 78.00 87 LEU A CA 1
ATOM 675 C C . LEU A 1 87 ? -12.931 15.492 9.382 1.00 78.00 87 LEU A C 1
ATOM 677 O O . LEU A 1 87 ? -12.694 15.826 10.548 1.00 78.00 87 LEU A O 1
ATOM 681 N N . ASP A 1 88 ? -14.164 15.198 8.967 1.00 78.12 88 ASP A N 1
ATOM 682 C CA . ASP A 1 88 ? -15.336 15.210 9.849 1.00 78.12 88 ASP A CA 1
ATOM 683 C C . ASP A 1 88 ? -15.200 14.170 10.969 1.00 78.12 88 ASP A C 1
ATOM 685 O O . ASP A 1 88 ? -15.444 14.466 12.144 1.00 78.12 88 ASP A O 1
ATOM 689 N N . TYR A 1 89 ? -14.735 12.965 10.628 1.00 76.50 89 TYR A N 1
ATOM 690 C CA . TYR A 1 89 ? -14.479 11.900 11.595 1.00 76.50 89 TYR A CA 1
ATOM 691 C C . TYR A 1 89 ? -13.374 12.270 12.597 1.00 76.50 89 TYR A C 1
ATOM 693 O O . TYR A 1 89 ? -13.554 12.089 13.802 1.00 76.50 89 TYR A O 1
ATOM 701 N N . GLN A 1 90 ? -12.264 12.854 12.135 1.00 70.12 90 GLN A N 1
ATOM 702 C CA . GLN A 1 90 ? -11.193 13.344 13.013 1.00 70.12 90 GLN A CA 1
ATOM 703 C C . GLN A 1 90 ? -11.678 14.453 13.953 1.00 70.12 90 GLN A C 1
ATOM 705 O O . GLN A 1 90 ? -11.347 14.466 15.139 1.00 70.12 90 GLN A O 1
ATOM 710 N N . THR A 1 91 ? -12.528 15.351 13.455 1.00 72.00 91 THR A N 1
ATOM 711 C CA . THR A 1 91 ? -13.144 16.405 14.272 1.00 72.00 91 THR A CA 1
ATOM 712 C C . THR A 1 91 ? -14.056 15.815 15.351 1.00 72.00 91 THR A C 1
ATOM 714 O O . THR A 1 91 ? -14.066 16.285 16.494 1.00 72.00 91 THR A O 1
ATOM 717 N N . LEU A 1 92 ? -14.805 14.760 15.020 1.00 76.38 92 LEU A N 1
ATOM 718 C CA . LEU A 1 92 ? -15.653 14.038 15.967 1.00 76.38 92 LEU A CA 1
ATOM 719 C C . LEU A 1 92 ? -14.818 13.307 17.034 1.00 76.38 92 LEU A C 1
ATOM 721 O O . LEU A 1 92 ? -15.124 13.399 18.225 1.00 76.38 92 LEU A O 1
ATOM 725 N N . LEU A 1 93 ? -13.729 12.645 16.635 1.00 70.56 93 LEU A N 1
ATOM 726 C CA . LEU A 1 93 ? -12.770 12.001 17.540 1.00 70.56 93 LEU A CA 1
ATOM 727 C C . LEU A 1 93 ? -12.125 13.002 18.501 1.00 70.56 93 LEU A C 1
ATOM 729 O O . LEU A 1 93 ? -12.113 12.766 19.708 1.00 70.56 93 LEU A O 1
ATOM 733 N N . ALA A 1 94 ? -11.651 14.145 18.002 1.00 68.50 94 ALA A N 1
ATOM 734 C CA . ALA A 1 94 ? -11.043 15.186 18.830 1.00 68.50 94 ALA A CA 1
ATOM 735 C C . ALA A 1 94 ? -12.018 15.718 19.898 1.00 68.50 94 ALA A C 1
ATOM 737 O O . ALA A 1 94 ? -11.650 15.862 21.068 1.00 68.50 94 ALA A O 1
ATOM 738 N N . LYS A 1 95 ? -13.293 15.930 19.533 1.00 69.38 95 LYS A N 1
ATOM 739 C CA . LYS A 1 95 ? -14.356 16.295 20.489 1.00 69.38 95 LYS A CA 1
ATOM 740 C C . LYS A 1 95 ? -14.613 15.196 21.526 1.00 69.38 95 LYS A C 1
ATOM 742 O O . LYS A 1 95 ? -14.803 15.495 22.702 1.00 69.38 95 LYS A O 1
ATOM 747 N N . SER A 1 96 ? -14.569 13.934 21.107 1.00 65.19 96 SER A N 1
ATOM 748 C CA . SER A 1 96 ? -14.771 12.769 21.980 1.00 65.19 96 SER A CA 1
ATOM 749 C C . SER A 1 96 ? -13.636 12.621 23.002 1.00 65.19 96 SER A C 1
ATOM 751 O O . SER A 1 96 ? -13.887 12.452 24.195 1.00 65.19 96 SER A O 1
ATOM 753 N N . HIS A 1 97 ? -12.381 12.774 22.566 1.00 61.91 97 HIS A N 1
ATOM 754 C CA . HIS A 1 97 ? -11.204 12.717 23.437 1.00 61.91 97 HIS A CA 1
ATOM 755 C C . HIS A 1 97 ? -11.172 13.853 24.468 1.00 61.91 97 HIS A C 1
ATOM 757 O O . HIS A 1 97 ? -10.774 13.624 25.611 1.00 61.91 97 HIS A O 1
ATOM 763 N N . SER A 1 98 ? -11.663 15.049 24.118 1.00 58.66 98 SER A N 1
ATOM 764 C CA . SER A 1 98 ? -11.836 16.144 25.083 1.00 58.66 98 SER A CA 1
ATOM 765 C C . SER A 1 98 ? -12.807 15.787 26.218 1.00 58.66 98 SER A C 1
ATOM 767 O O . SER A 1 98 ? -12.603 16.227 27.347 1.00 58.66 98 SER A O 1
ATOM 769 N N . SER A 1 99 ? -13.847 14.991 25.945 1.00 59.62 99 SER A N 1
ATOM 770 C CA . SER A 1 99 ? -14.814 14.550 26.960 1.00 59.62 99 SER A CA 1
ATOM 771 C C . SER A 1 99 ? -14.277 13.401 27.820 1.00 59.62 99 SER A C 1
ATOM 773 O O . SER A 1 99 ? -14.583 13.335 29.007 1.00 59.62 99 SER A O 1
ATOM 775 N N . ILE A 1 100 ? -13.464 12.508 27.246 1.00 61.88 100 ILE A N 1
ATOM 776 C CA . ILE A 1 100 ? -12.877 11.362 27.963 1.00 61.88 100 ILE A CA 1
ATOM 777 C C . ILE A 1 100 ? -11.811 11.827 28.959 1.00 61.88 100 ILE A C 1
ATOM 779 O O . ILE A 1 100 ? -11.774 11.341 30.086 1.00 61.88 100 ILE A O 1
ATOM 783 N N . LYS A 1 101 ? -11.008 12.834 28.594 1.00 63.12 101 LYS A N 1
ATOM 784 C CA . LYS A 1 101 ? -9.959 13.379 29.467 1.00 63.12 101 LYS A CA 1
ATOM 785 C C . LYS A 1 101 ? -10.516 13.950 30.780 1.00 63.12 101 LYS A C 1
ATOM 787 O O . LYS A 1 101 ? -9.925 13.747 31.834 1.00 63.12 101 LYS A O 1
ATOM 792 N N . SER A 1 102 ? -11.692 14.585 30.732 1.00 64.25 102 SER A N 1
ATOM 793 C CA . SER A 1 102 ? -12.405 15.053 31.933 1.00 64.25 102 SER A CA 1
ATOM 794 C C . SER A 1 102 ? -12.880 13.899 32.826 1.00 64.25 102 SER A C 1
ATOM 796 O O . SER A 1 102 ? -12.904 14.038 34.044 1.00 64.25 102 SER A O 1
ATOM 798 N N . ILE A 1 103 ? -13.254 12.759 32.236 1.00 67.31 103 ILE A N 1
ATOM 799 C CA . ILE A 1 103 ? -13.734 11.581 32.972 1.00 67.31 103 ILE A CA 1
ATOM 800 C C . ILE A 1 103 ? -12.564 10.853 33.647 1.00 67.31 103 ILE A C 1
ATOM 802 O O . ILE A 1 103 ? -12.700 10.416 34.788 1.00 67.31 103 ILE A O 1
ATOM 806 N N . GLU A 1 104 ? -11.409 10.749 32.982 1.00 69.88 104 GLU A N 1
ATOM 807 C CA . GLU A 1 104 ? -10.194 10.146 33.550 1.00 69.88 104 GLU A CA 1
ATOM 808 C C . GLU A 1 104 ? -9.665 10.931 34.758 1.00 69.88 104 GLU A C 1
ATOM 810 O O . GLU A 1 104 ? -9.293 10.339 35.773 1.00 69.88 104 GLU A O 1
ATOM 815 N N . GLU A 1 105 ? -9.690 12.263 34.684 1.00 72.88 105 GLU A N 1
ATOM 816 C CA . GLU A 1 105 ? -9.231 13.144 35.762 1.00 72.88 105 GLU A CA 1
ATOM 817 C C . GLU A 1 105 ? -10.156 13.077 36.996 1.00 72.88 105 GLU A C 1
ATOM 819 O O . GLU A 1 105 ? -9.688 13.049 38.139 1.00 72.88 105 GLU A O 1
ATOM 824 N N . ASP A 1 106 ? -11.469 12.945 36.783 1.00 75.00 106 ASP A N 1
ATOM 825 C CA . ASP A 1 106 ? -12.444 12.706 37.854 1.00 75.00 106 ASP A CA 1
ATOM 826 C C . ASP A 1 106 ? -12.324 11.299 38.462 1.00 75.00 106 ASP A C 1
ATOM 828 O O . ASP A 1 106 ? -12.504 11.122 39.674 1.00 75.00 106 ASP A O 1
ATOM 832 N N . LEU A 1 107 ? -11.990 10.287 37.654 1.00 80.00 107 LEU A N 1
ATOM 833 C CA . LEU A 1 107 ? -11.750 8.926 38.138 1.00 80.00 107 LEU A CA 1
ATOM 834 C C . LEU A 1 107 ? -10.495 8.861 39.022 1.00 80.00 107 LEU A C 1
ATOM 836 O O . LEU A 1 107 ? -10.506 8.199 40.061 1.00 80.00 107 LEU A O 1
ATOM 840 N N . ALA A 1 108 ? -9.434 9.581 38.645 1.00 80.19 108 ALA A N 1
ATOM 841 C CA . ALA A 1 108 ? -8.198 9.670 39.420 1.00 80.19 108 ALA A CA 1
ATOM 842 C C . ALA A 1 108 ? -8.439 10.282 40.812 1.00 80.19 108 ALA A C 1
ATOM 844 O O . ALA A 1 108 ? -8.043 9.688 41.816 1.00 80.19 108 ALA A O 1
ATOM 845 N N . LYS A 1 109 ? -9.189 11.393 40.894 1.00 82.94 109 LYS A N 1
ATOM 846 C CA . LYS A 1 109 ? -9.575 12.024 42.174 1.00 82.94 109 LYS A CA 1
ATOM 847 C C . LYS A 1 109 ? -10.414 11.096 43.056 1.00 82.94 109 LYS A C 1
ATOM 849 O O . LYS A 1 109 ? -10.221 11.032 44.273 1.00 82.94 109 LYS A O 1
ATOM 854 N N . LYS A 1 110 ? -11.343 10.341 42.456 1.00 86.38 110 LYS A N 1
ATOM 855 C CA . LYS A 1 110 ? -12.144 9.342 43.185 1.00 86.38 110 LYS A CA 1
ATOM 856 C C . LYS A 1 110 ? -11.280 8.202 43.725 1.00 86.38 110 LYS A C 1
ATOM 858 O O . LYS A 1 110 ? -11.468 7.805 44.872 1.00 86.38 110 LYS A O 1
ATOM 863 N N . ASN A 1 111 ? -10.312 7.715 42.953 1.00 85.38 111 ASN A N 1
ATOM 864 C CA . ASN A 1 111 ? -9.391 6.666 43.398 1.00 85.38 111 ASN A CA 1
ATOM 865 C C . ASN A 1 111 ? -8.474 7.136 44.537 1.00 85.38 111 ASN A C 1
ATOM 867 O O . ASN A 1 111 ? -8.258 6.390 45.493 1.00 85.38 111 ASN A O 1
ATOM 871 N N . GLU A 1 112 ? -7.992 8.378 44.486 1.00 88.88 112 GLU A N 1
ATOM 872 C CA . GLU A 1 112 ? -7.230 8.990 45.581 1.00 88.88 112 GLU A CA 1
ATOM 873 C C . GLU A 1 112 ? -8.074 9.102 46.862 1.00 88.88 112 GLU A C 1
ATOM 875 O O . GLU A 1 112 ? -7.627 8.720 47.946 1.00 88.88 112 GLU A O 1
ATOM 880 N N . THR A 1 113 ? -9.343 9.499 46.725 1.00 88.44 113 THR A N 1
ATOM 881 C CA . THR A 1 113 ? -10.303 9.556 47.841 1.00 88.44 113 THR A CA 1
ATOM 882 C C . THR A 1 113 ? -10.556 8.172 48.451 1.00 88.44 113 THR A C 1
ATOM 884 O O . THR A 1 113 ? -10.553 8.019 49.671 1.00 88.44 113 THR A O 1
ATOM 887 N N . ILE A 1 114 ? -10.728 7.135 47.623 1.00 89.62 114 ILE A N 1
ATOM 888 C CA . ILE A 1 114 ? -10.897 5.748 48.088 1.00 89.62 114 ILE A CA 1
ATOM 889 C C . ILE A 1 114 ? -9.649 5.264 48.837 1.00 89.62 114 ILE A C 1
ATOM 891 O O . ILE A 1 114 ? -9.774 4.584 49.856 1.00 89.62 114 ILE A O 1
ATOM 895 N N . SER A 1 115 ? -8.454 5.620 48.362 1.00 88.44 115 SER A N 1
ATOM 896 C CA . SER A 1 115 ? -7.191 5.268 49.017 1.00 88.44 115 SER A CA 1
ATOM 897 C C . SER A 1 115 ? -7.075 5.900 50.411 1.00 88.44 115 SER A C 1
ATOM 899 O O . SER A 1 115 ? -6.754 5.213 51.381 1.00 88.44 115 SER A O 1
ATOM 901 N N . LEU A 1 116 ? -7.431 7.185 50.539 1.00 91.56 116 LEU A N 1
ATOM 902 C CA . LEU A 1 116 ? -7.476 7.887 51.826 1.00 91.56 116 LEU A CA 1
ATOM 903 C C . LEU A 1 116 ? -8.495 7.267 52.792 1.00 91.56 116 LEU A C 1
ATOM 905 O O . LEU A 1 116 ? -8.174 7.054 53.960 1.00 91.56 116 LEU A O 1
ATOM 909 N N . LEU A 1 117 ? -9.693 6.927 52.309 1.00 90.44 117 LEU A N 1
ATOM 910 C CA . LEU A 1 117 ? -10.723 6.279 53.126 1.00 90.44 117 LEU A CA 1
ATOM 911 C C . LEU A 1 117 ? -10.293 4.887 53.600 1.00 90.44 117 LEU A C 1
ATOM 913 O O . LEU A 1 117 ? -10.512 4.552 54.760 1.00 90.44 117 LEU A O 1
ATOM 917 N N . ARG A 1 118 ? -9.641 4.087 52.744 1.00 89.38 118 ARG A N 1
ATOM 918 C CA . ARG A 1 118 ? -9.074 2.790 53.152 1.00 89.38 118 ARG A CA 1
ATOM 919 C C . ARG A 1 118 ? -8.044 2.959 54.260 1.00 89.38 118 ARG A C 1
ATOM 921 O O . ARG A 1 118 ? -8.147 2.288 55.277 1.00 89.38 118 ARG A O 1
ATOM 928 N N . LYS A 1 119 ? -7.132 3.922 54.111 1.00 89.56 119 LYS A N 1
ATOM 929 C CA . LYS A 1 119 ? -6.129 4.227 55.134 1.00 89.56 119 LYS A CA 1
ATOM 930 C C . LYS A 1 119 ? -6.767 4.617 56.474 1.00 89.56 119 LYS A C 1
ATOM 932 O O . LYS A 1 119 ? -6.341 4.127 57.512 1.00 89.56 119 LYS A O 1
ATOM 937 N N . GLN A 1 120 ? -7.815 5.441 56.458 1.00 88.19 120 GLN A N 1
ATOM 938 C CA . GLN A 1 120 ? -8.551 5.807 57.675 1.00 88.19 120 GLN A CA 1
ATOM 939 C C . GLN A 1 120 ? -9.273 4.611 58.310 1.00 88.19 120 GLN A C 1
ATOM 941 O O . GLN A 1 120 ? -9.301 4.491 59.533 1.00 88.19 120 GLN A O 1
ATOM 946 N N . VAL A 1 121 ? -9.845 3.713 57.503 1.00 87.25 121 VAL A N 1
ATOM 947 C CA . VAL A 1 121 ? -10.466 2.473 57.996 1.00 87.25 121 VAL A CA 1
ATOM 948 C C . VAL A 1 121 ? -9.425 1.558 58.640 1.00 87.25 121 VAL A C 1
ATOM 950 O O . VAL A 1 121 ? -9.678 1.036 59.725 1.00 87.25 121 VAL A O 1
ATOM 953 N N . ASP A 1 122 ? -8.251 1.414 58.027 1.00 84.69 122 ASP A N 1
ATOM 954 C CA . ASP A 1 122 ? -7.148 0.613 58.563 1.00 84.69 122 ASP A CA 1
ATOM 955 C C . ASP A 1 122 ? -6.618 1.204 59.885 1.00 84.69 122 ASP A C 1
ATOM 957 O O . ASP A 1 122 ? -6.414 0.477 60.858 1.00 84.69 122 ASP A O 1
ATOM 961 N N . GLU A 1 123 ? -6.473 2.532 59.969 1.00 84.25 123 GLU A N 1
ATOM 962 C CA . GLU A 1 123 ? -6.091 3.249 61.197 1.00 84.25 123 GLU A CA 1
ATOM 963 C C . GLU A 1 123 ? -7.141 3.085 62.314 1.00 84.25 123 GLU A C 1
ATOM 965 O O . GLU A 1 123 ? -6.793 2.859 63.477 1.00 84.25 123 GLU A O 1
ATOM 970 N N . LEU A 1 124 ? -8.436 3.132 61.982 1.00 78.81 124 LEU A N 1
ATOM 971 C CA . LEU A 1 124 ? -9.524 2.887 62.935 1.00 78.81 124 LEU A CA 1
ATOM 972 C C . LEU A 1 124 ? -9.575 1.427 63.398 1.00 78.81 124 LEU A C 1
ATOM 974 O O . LEU A 1 124 ? -9.817 1.172 64.579 1.00 78.81 124 LEU A O 1
ATOM 978 N N . GLN A 1 125 ? -9.320 0.461 62.512 1.00 75.50 125 GLN A N 1
ATOM 979 C CA . GLN A 1 125 ? -9.231 -0.951 62.886 1.00 75.50 125 GLN A CA 1
ATOM 980 C C . GLN A 1 125 ? -8.034 -1.217 63.801 1.00 75.50 125 GLN A C 1
ATOM 982 O O . GLN A 1 125 ? -8.206 -1.893 64.820 1.00 75.50 125 GLN A O 1
ATOM 987 N N . ALA A 1 126 ? -6.868 -0.637 63.502 1.00 70.38 126 ALA A N 1
ATOM 988 C CA . ALA A 1 126 ? -5.684 -0.716 64.353 1.00 70.38 126 ALA A CA 1
ATOM 989 C C . ALA A 1 126 ? -5.948 -0.122 65.748 1.00 70.38 126 ALA A C 1
ATOM 991 O O . ALA A 1 126 ? -5.636 -0.759 66.754 1.00 70.38 126 ALA A O 1
ATOM 992 N N . ASN A 1 127 ? -6.628 1.027 65.824 1.00 66.25 127 ASN A N 1
ATOM 993 C CA . ASN A 1 127 ? -7.025 1.640 67.095 1.00 66.25 127 ASN A CA 1
ATOM 994 C C . ASN A 1 127 ? -8.115 0.838 67.838 1.00 66.25 127 ASN A C 1
ATOM 996 O O . ASN A 1 127 ? -8.092 0.761 69.066 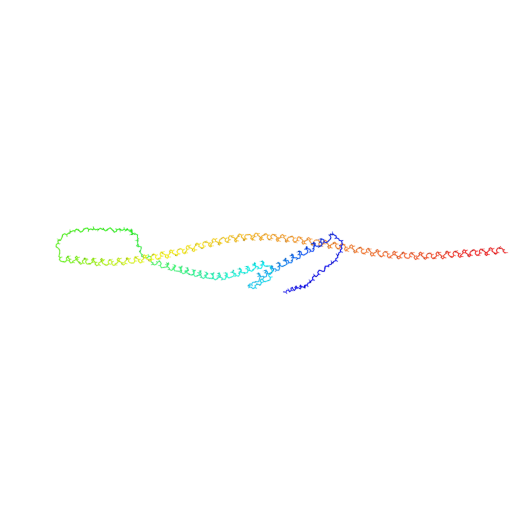1.00 66.25 127 ASN A O 1
ATOM 1000 N N . SER A 1 128 ? -9.030 0.165 67.127 1.00 57.22 128 SER A N 1
ATOM 1001 C CA . SER A 1 128 ? -10.016 -0.746 67.739 1.00 57.22 128 SER A CA 1
ATOM 1002 C C . SER A 1 128 ? -9.377 -2.019 68.316 1.00 57.22 128 SER A C 1
ATOM 1004 O O . SER A 1 128 ? -9.890 -2.590 69.281 1.00 57.22 128 SER A O 1
ATOM 1006 N N . GLY A 1 129 ? -8.237 -2.446 67.758 1.00 51.41 129 GLY A N 1
ATOM 1007 C CA . GLY A 1 129 ? -7.428 -3.545 68.282 1.00 51.41 129 GLY A CA 1
ATOM 1008 C C . GLY A 1 129 ? -6.841 -3.232 69.658 1.00 51.41 129 GLY A C 1
ATOM 1009 O O . GLY A 1 129 ? -6.784 -4.119 70.504 1.00 51.41 129 GLY A O 1
ATOM 1010 N N . ILE A 1 130 ? -6.509 -1.963 69.919 1.00 51.59 130 ILE A N 1
ATOM 1011 C CA . ILE A 1 130 ? -5.990 -1.496 71.214 1.00 51.59 130 ILE A CA 1
ATOM 1012 C C . ILE A 1 130 ? -7.105 -1.487 72.280 1.00 51.59 130 ILE A C 1
ATOM 1014 O O . ILE A 1 130 ? -6.850 -1.822 73.434 1.00 51.59 130 ILE A O 1
ATOM 1018 N N . MET A 1 131 ? -8.363 -1.214 71.900 1.00 45.78 131 MET A N 1
ATOM 1019 C CA . MET A 1 131 ? -9.513 -1.256 72.824 1.00 45.78 131 MET A CA 1
ATOM 1020 C C . MET A 1 131 ? -10.007 -2.672 73.172 1.00 45.78 131 MET A C 1
ATOM 1022 O O . MET A 1 131 ? -10.667 -2.844 74.196 1.00 45.78 131 MET A O 1
ATOM 1026 N N . LYS A 1 132 ? -9.720 -3.701 72.362 1.00 46.88 132 LYS A N 1
ATOM 1027 C CA . LYS A 1 132 ? -10.199 -5.072 72.639 1.00 46.88 132 LYS A CA 1
ATOM 1028 C C . LYS A 1 132 ? -9.395 -5.812 73.710 1.00 46.88 132 LYS A C 1
ATOM 1030 O O . LYS A 1 132 ? -9.903 -6.783 74.267 1.00 46.88 132 LYS A O 1
ATOM 1035 N N . THR A 1 133 ? -8.185 -5.362 74.032 1.00 46.19 133 THR A N 1
ATOM 1036 C CA . THR A 1 133 ? -7.350 -5.988 75.070 1.00 46.19 133 THR A CA 1
ATOM 1037 C C . THR A 1 133 ? -7.768 -5.641 76.503 1.00 46.19 133 THR A C 1
ATOM 1039 O O . THR A 1 133 ? -7.493 -6.436 77.396 1.00 46.19 133 THR A O 1
ATOM 1042 N N . ASP A 1 134 ? -8.517 -4.554 76.722 1.00 45.75 134 ASP A N 1
ATOM 1043 C CA . ASP A 1 134 ? -8.956 -4.130 78.067 1.00 45.75 134 ASP A CA 1
ATOM 1044 C C . ASP A 1 134 ? -10.359 -4.622 78.475 1.00 45.75 134 ASP A C 1
ATOM 1046 O O . ASP A 1 134 ? -10.763 -4.463 79.624 1.00 45.75 134 ASP A O 1
ATOM 1050 N N . ALA A 1 135 ? -11.105 -5.281 77.581 1.00 46.19 135 ALA A N 1
ATOM 1051 C CA . ALA A 1 135 ? -12.469 -5.754 77.861 1.00 46.19 135 ALA A CA 1
ATOM 1052 C C . ALA A 1 135 ? -12.589 -7.280 78.066 1.00 46.19 135 ALA A C 1
ATOM 1054 O O . ALA A 1 135 ? -13.700 -7.803 78.129 1.00 46.19 135 ALA A O 1
ATOM 1055 N N . SER A 1 136 ? -11.477 -8.023 78.169 1.00 44.66 136 SER A N 1
ATOM 1056 C CA . SER A 1 136 ? -11.521 -9.498 78.270 1.00 44.66 136 SER A CA 1
ATOM 1057 C C . SER A 1 136 ? -11.819 -10.058 79.669 1.00 44.66 136 SER A C 1
ATOM 1059 O O . SER A 1 136 ? -11.905 -11.274 79.833 1.00 44.66 136 SER A O 1
ATOM 1061 N N . THR A 1 137 ? -12.081 -9.209 80.665 1.00 49.25 137 THR A N 1
ATOM 1062 C CA . THR A 1 137 ? -12.541 -9.658 81.988 1.00 49.25 137 THR A CA 1
ATOM 1063 C C . THR A 1 137 ? -14.007 -9.292 82.199 1.00 49.25 137 THR A C 1
ATOM 1065 O O . THR A 1 137 ? -14.288 -8.431 83.020 1.00 49.25 137 THR A O 1
ATOM 1068 N N . TYR A 1 138 ? -14.950 -9.914 81.477 1.00 38.97 138 TYR A N 1
ATOM 1069 C CA . TYR A 1 138 ? -16.309 -10.147 82.000 1.00 38.97 138 TYR A CA 1
ATOM 1070 C C . TYR A 1 138 ? -17.114 -11.149 81.139 1.00 38.97 138 TYR A C 1
ATOM 1072 O O . TYR A 1 138 ? -17.552 -10.847 80.037 1.00 38.97 138 TYR A O 1
ATOM 1080 N N . ILE A 1 139 ? -17.285 -12.349 81.703 1.00 39.88 139 ILE A N 1
ATOM 1081 C CA . ILE A 1 139 ? -18.442 -13.264 81.630 1.00 39.88 139 ILE A CA 1
ATOM 1082 C C . ILE A 1 139 ? -19.034 -13.586 80.238 1.00 39.88 139 ILE A C 1
ATOM 1084 O O . ILE A 1 139 ? -19.864 -12.863 79.695 1.00 39.88 139 ILE A O 1
ATOM 1088 N N . CYS A 1 140 ? -18.741 -14.799 79.752 1.00 34.78 140 CYS A N 1
ATOM 1089 C CA . CYS A 1 140 ? -19.632 -15.535 78.849 1.00 34.78 140 CYS A CA 1
ATOM 1090 C C . CYS A 1 140 ? -20.853 -16.042 79.632 1.00 34.78 140 CYS A C 1
ATOM 1092 O O . CYS A 1 140 ? -20.705 -16.910 80.493 1.00 34.78 140 CYS A O 1
ATOM 1094 N N . VAL A 1 141 ? -22.050 -15.546 79.311 1.00 39.91 141 VAL A N 1
ATOM 1095 C CA . VAL A 1 141 ? -23.308 -16.250 79.603 1.00 39.91 141 VAL A CA 1
ATOM 1096 C C . VAL A 1 141 ? -23.792 -16.874 78.299 1.00 39.91 141 VAL A C 1
ATOM 1098 O O . VAL A 1 141 ? -24.128 -16.178 77.342 1.00 39.91 141 VAL A O 1
ATOM 1101 N N . ASP A 1 142 ? -23.768 -18.201 78.269 1.00 33.81 142 ASP A N 1
ATOM 1102 C CA . ASP A 1 142 ? -24.277 -19.039 77.189 1.00 33.81 142 ASP A CA 1
ATOM 1103 C C . ASP A 1 142 ? -25.809 -18.916 77.118 1.00 33.81 142 ASP A C 1
ATOM 1105 O O . ASP A 1 142 ? -26.513 -19.191 78.089 1.00 33.81 142 ASP A O 1
ATOM 1109 N N . THR A 1 143 ? -26.333 -18.474 75.976 1.00 45.97 143 THR A N 1
ATOM 1110 C CA . THR A 1 143 ? -27.773 -18.445 75.678 1.00 45.97 143 THR A CA 1
ATOM 1111 C C . THR A 1 143 ? -28.064 -19.386 74.518 1.00 45.97 143 THR A C 1
ATOM 1113 O O . THR A 1 143 ? -28.422 -18.985 73.412 1.00 45.97 143 THR A O 1
ATOM 1116 N N . LYS A 1 144 ? -27.932 -20.687 74.774 1.00 44.41 144 LYS A N 1
ATOM 1117 C CA . LYS A 1 144 ? -28.544 -21.724 73.944 1.00 44.41 144 LYS A CA 1
ATOM 1118 C C . LYS A 1 144 ? -29.605 -22.458 74.742 1.00 44.41 144 LYS A C 1
ATOM 1120 O O . LYS A 1 144 ? -29.309 -23.376 75.496 1.00 44.41 144 LYS A O 1
ATOM 1125 N N . GLY A 1 145 ? -30.857 -22.071 74.524 1.00 47.06 145 GLY A N 1
ATOM 1126 C CA . GLY A 1 145 ? -31.989 -22.857 74.995 1.00 47.06 145 GLY A CA 1
ATOM 1127 C C . GLY A 1 145 ? -33.294 -22.089 75.072 1.00 47.06 145 GLY A C 1
ATOM 1128 O O . GLY A 1 145 ? -33.802 -21.915 76.167 1.00 47.06 145 GLY A O 1
ATOM 1129 N N . VAL A 1 146 ? -33.867 -21.680 73.935 1.00 37.97 146 VAL A N 1
ATOM 1130 C CA . VAL A 1 146 ? -35.327 -21.503 73.847 1.00 37.97 146 VAL A CA 1
ATOM 1131 C C . VAL A 1 146 ? -35.797 -21.981 72.473 1.00 37.97 146 VAL A C 1
ATOM 1133 O O . VAL A 1 146 ? -35.687 -21.283 71.467 1.00 37.97 146 VAL A O 1
ATOM 1136 N N . GLN A 1 147 ? -36.290 -23.219 72.438 1.00 36.66 147 GLN A N 1
ATOM 1137 C CA . GLN A 1 147 ? -37.155 -23.718 71.374 1.00 36.66 147 GLN A CA 1
ATOM 1138 C C . GLN A 1 147 ? -38.465 -22.924 71.410 1.00 36.66 147 GLN A C 1
ATOM 1140 O O . GLN A 1 147 ? -39.159 -22.908 72.424 1.00 36.66 147 GLN A O 1
ATOM 1145 N N . SER A 1 148 ? -38.811 -22.290 70.292 1.00 40.47 148 SER A N 1
ATOM 1146 C CA . SER A 1 148 ? -40.152 -21.765 70.054 1.00 40.47 148 SER A CA 1
ATOM 1147 C C . SER A 1 148 ? -41.097 -22.946 69.811 1.00 40.47 148 SER A C 1
ATOM 1149 O O . SER A 1 148 ? -41.058 -23.574 68.754 1.00 40.47 148 SER A O 1
ATOM 1151 N N . GLN A 1 149 ? -41.915 -23.277 70.809 1.00 33.34 149 GLN A N 1
ATOM 1152 C CA . GLN A 1 149 ? -43.129 -24.065 70.617 1.00 33.34 149 GLN A CA 1
ATOM 1153 C C . GLN A 1 149 ? -44.312 -23.100 70.565 1.00 33.34 149 GLN A C 1
ATOM 1155 O O . GLN A 1 149 ? -44.640 -22.439 71.548 1.00 33.34 149 GLN A O 1
ATOM 1160 N N . CYS A 1 150 ? -44.926 -23.013 69.387 1.00 33.31 150 CYS A N 1
ATOM 1161 C CA . CYS A 1 150 ? -46.244 -22.423 69.208 1.00 33.31 150 CYS A CA 1
ATOM 1162 C C . CYS A 1 150 ? -47.267 -23.277 69.964 1.00 33.31 150 CYS A C 1
ATOM 1164 O O . CYS A 1 150 ? -47.404 -24.464 69.665 1.00 33.31 150 CYS A O 1
ATOM 1166 N N . PHE A 1 151 ? -47.990 -22.675 70.905 1.00 30.75 151 PHE A N 1
ATOM 1167 C CA . PHE A 1 151 ? -49.218 -23.248 71.443 1.00 30.75 151 PHE A CA 1
ATOM 1168 C C . PHE A 1 151 ? -50.410 -22.560 70.783 1.00 30.75 151 PHE A C 1
ATOM 1170 O O . PHE A 1 151 ? -50.542 -21.338 70.820 1.00 30.75 151 PHE A O 1
ATOM 1177 N N . SER A 1 152 ? -51.243 -23.372 70.141 1.00 38.16 152 SER A N 1
ATOM 1178 C CA . SER A 1 152 ? -52.558 -23.002 69.635 1.00 38.16 152 SER A CA 1
ATOM 1179 C C . SER A 1 152 ? -53.506 -22.783 70.813 1.00 38.16 152 SER A C 1
ATOM 1181 O O . SER A 1 152 ? -53.569 -23.606 71.724 1.00 38.16 152 SER A O 1
ATOM 1183 N N . GLU A 1 153 ? -54.243 -21.681 70.776 1.00 33.38 153 GLU A N 1
ATOM 1184 C CA . GLU A 1 153 ? -55.252 -21.307 71.761 1.00 33.38 153 GLU A CA 1
ATOM 1185 C C . GLU A 1 153 ? -56.524 -22.145 71.526 1.00 33.38 153 GLU A C 1
ATOM 1187 O O . GLU A 1 153 ? -57.304 -21.887 70.609 1.00 33.38 153 GLU A O 1
ATOM 1192 N N . GLU A 1 154 ? -56.694 -23.213 72.310 1.00 30.34 154 GLU A N 1
ATOM 1193 C CA . GLU A 1 154 ? -57.931 -23.996 72.378 1.00 30.34 154 GLU A CA 1
ATOM 1194 C C . GLU A 1 154 ? -58.834 -23.387 73.460 1.00 30.34 154 GLU A C 1
ATOM 1196 O O . GLU A 1 154 ? -58.535 -23.422 74.655 1.00 30.34 154 GLU A O 1
ATOM 1201 N N . LEU A 1 155 ? -59.933 -22.775 73.017 1.00 44.41 155 LEU A N 1
ATOM 1202 C CA . LEU A 1 155 ? -60.972 -22.190 73.856 1.00 44.41 155 LEU A CA 1
ATOM 1203 C C . LEU A 1 155 ? -61.726 -23.313 74.591 1.00 44.41 155 LEU A C 1
ATOM 1205 O O . LEU A 1 155 ? -62.634 -23.929 74.036 1.00 44.41 155 LEU A O 1
ATOM 1209 N N . VAL A 1 156 ? -61.360 -23.579 75.844 1.00 36.34 156 VAL A N 1
ATOM 1210 C CA . VAL A 1 156 ? -62.119 -24.480 76.721 1.00 36.34 156 VAL A CA 1
ATOM 1211 C C . VAL A 1 156 ? -63.192 -23.674 77.454 1.00 36.34 156 VAL A C 1
ATOM 1213 O O . VAL A 1 156 ? -62.924 -22.996 78.444 1.00 36.34 156 VAL A O 1
ATOM 1216 N N . GLU A 1 157 ? -64.435 -23.774 76.982 1.00 39.66 157 GLU A N 1
ATOM 1217 C CA . GLU A 1 157 ? -65.626 -23.453 77.775 1.00 39.66 157 GLU A CA 1
ATOM 1218 C C . GLU A 1 157 ? -65.726 -24.438 78.952 1.00 39.66 157 GLU A C 1
ATOM 1220 O O . GLU A 1 157 ? -66.180 -25.574 78.797 1.00 39.66 157 GLU A O 1
ATOM 1225 N N . SER A 1 158 ? -65.322 -24.021 80.156 1.00 33.97 158 SER A N 1
ATOM 1226 C CA . SER A 1 158 ? -65.642 -24.779 81.368 1.00 33.97 158 SER A CA 1
ATOM 1227 C C . SER A 1 158 ? -67.006 -24.350 81.902 1.00 33.97 158 SER A C 1
ATOM 1229 O O . SER A 1 158 ? -67.194 -23.214 82.344 1.00 33.97 158 SER A O 1
ATOM 1231 N N . LYS A 1 159 ? -67.952 -25.292 81.873 1.00 37.41 159 LYS A N 1
ATOM 1232 C CA . LYS A 1 159 ? -69.258 -25.194 82.522 1.00 37.41 159 LYS A CA 1
ATOM 1233 C C . LYS A 1 159 ? -69.109 -24.838 84.001 1.00 37.41 159 LYS A C 1
ATOM 1235 O O . LYS A 1 159 ? -68.358 -25.476 84.735 1.00 37.41 159 LYS A O 1
ATOM 1240 N N . VAL A 1 160 ? -69.897 -23.848 84.407 1.00 44.72 160 VAL A N 1
ATOM 1241 C CA . VAL A 1 160 ? -70.178 -23.472 85.792 1.00 44.72 160 VAL A CA 1
ATOM 1242 C C . VAL A 1 160 ? -70.572 -24.722 86.584 1.00 44.72 160 VAL A C 1
ATOM 1244 O O . VAL A 1 160 ? -71.574 -25.364 86.277 1.00 44.72 160 VAL A O 1
ATOM 1247 N N . SER A 1 161 ? -69.770 -25.061 87.593 1.00 36.34 161 SER A N 1
ATOM 1248 C CA . SER A 1 161 ? -70.146 -25.988 88.657 1.00 36.34 161 SER A CA 1
ATOM 1249 C C . SER A 1 161 ? -70.565 -25.154 89.858 1.00 36.34 161 SER A C 1
ATOM 1251 O O . SER A 1 161 ? -69.745 -24.449 90.445 1.00 36.34 161 SER A O 1
ATOM 1253 N N . GLU A 1 162 ? -71.844 -25.242 90.206 1.00 41.34 162 GLU A N 1
ATOM 1254 C CA . GLU A 1 162 ? -72.393 -24.755 91.466 1.00 41.34 162 GLU A CA 1
ATOM 1255 C C . GLU A 1 162 ? -71.591 -25.343 92.634 1.00 41.34 162 GLU A C 1
ATOM 1257 O O . GLU A 1 162 ? -71.463 -26.561 92.762 1.00 41.34 162 GLU A O 1
ATOM 1262 N N . CYS A 1 163 ? -71.049 -24.479 93.490 1.00 31.06 163 CYS A N 1
ATOM 1263 C CA . CYS A 1 163 ? -70.579 -24.872 94.810 1.00 31.06 163 CYS A CA 1
ATOM 1264 C C . CYS A 1 163 ? -71.351 -24.053 95.839 1.00 31.06 163 CYS A C 1
ATOM 1266 O O . CYS A 1 163 ? -71.348 -22.820 95.814 1.00 31.06 163 CYS A O 1
ATOM 1268 N N . SER A 1 164 ? -72.084 -24.774 96.682 1.00 39.16 164 SER A N 1
ATOM 1269 C CA . SER A 1 164 ? -72.970 -24.247 97.704 1.00 39.16 164 SER A CA 1
ATOM 1270 C C . SER A 1 164 ? -72.242 -23.342 98.694 1.00 39.16 164 SER A C 1
ATOM 1272 O O . SER A 1 164 ? -71.175 -23.662 99.211 1.00 39.16 164 SER A O 1
ATOM 1274 N N . THR A 1 165 ? -72.908 -22.236 99.001 1.00 47.91 165 THR A N 1
ATOM 1275 C CA . THR A 1 165 ? -72.647 -21.320 100.108 1.00 47.91 165 THR A CA 1
ATOM 1276 C C . THR A 1 165 ? -72.461 -22.056 101.436 1.00 47.91 165 THR A C 1
ATOM 1278 O O . THR A 1 165 ? -73.415 -22.616 101.979 1.00 47.91 165 THR A O 1
ATOM 1281 N N . GLN A 1 166 ? -71.262 -21.959 102.008 1.00 39.16 166 GLN A N 1
ATOM 1282 C CA . GLN A 1 166 ? -71.087 -21.882 103.454 1.00 39.16 166 GLN A CA 1
ATOM 1283 C C . GLN A 1 166 ? -70.716 -20.442 103.798 1.00 39.16 166 GLN A C 1
ATOM 1285 O O . GLN A 1 166 ? -69.818 -19.859 103.199 1.00 39.16 166 GLN A O 1
ATOM 1290 N N . LEU A 1 167 ? -71.498 -19.879 104.717 1.00 53.56 167 LEU A N 1
ATOM 1291 C CA . LEU A 1 167 ? -71.378 -18.538 105.270 1.00 53.56 167 LEU A CA 1
ATOM 1292 C C . LEU A 1 167 ? -69.921 -18.226 105.625 1.00 53.56 167 LEU A C 1
ATOM 1294 O O . LEU A 1 167 ? -69.355 -18.856 106.517 1.00 53.56 167 LEU A O 1
ATOM 1298 N N . SER A 1 168 ? -69.365 -17.223 104.956 1.00 41.59 168 SER A N 1
ATOM 1299 C CA . SER A 1 168 ? -68.180 -16.511 105.408 1.00 41.59 168 SER A CA 1
ATOM 1300 C C . SER A 1 168 ? -68.465 -15.013 105.354 1.00 41.59 168 SER A C 1
ATOM 1302 O O . SER A 1 168 ? -69.349 -14.578 104.616 1.00 41.59 168 SER A O 1
ATOM 1304 N N . SER A 1 169 ? -67.814 -14.268 106.236 1.00 51.69 169 SER A N 1
ATOM 1305 C CA . SER A 1 169 ? -68.161 -12.921 106.689 1.00 51.69 169 SER A CA 1
ATOM 1306 C C . SER A 1 169 ? -68.368 -11.894 105.565 1.00 51.69 169 SER A C 1
ATOM 1308 O O . SER A 1 169 ? -67.918 -12.047 104.434 1.00 51.69 169 SER A O 1
ATOM 1310 N N . GLU A 1 170 ? -69.027 -10.786 105.904 1.00 54.31 170 GLU A N 1
ATOM 1311 C CA . GLU A 1 170 ? -69.222 -9.600 105.051 1.00 54.31 170 GLU A CA 1
ATOM 1312 C C . GLU A 1 170 ? -67.897 -9.073 104.440 1.00 54.31 170 GLU A C 1
ATOM 1314 O O . GLU A 1 170 ? -67.896 -8.458 103.374 1.00 54.31 170 GLU A O 1
ATOM 1319 N N . GLU A 1 171 ? -66.759 -9.410 105.059 1.00 54.56 171 GLU A N 1
ATOM 1320 C CA . GLU A 1 171 ? -65.394 -9.163 104.575 1.00 54.56 171 GLU A CA 1
ATOM 1321 C C . GLU A 1 171 ? -64.998 -10.024 103.360 1.00 54.56 171 GLU A C 1
ATOM 1323 O O . GLU A 1 171 ? -64.359 -9.506 102.445 1.00 54.56 171 GLU A O 1
ATOM 1328 N N . ASP A 1 172 ? -65.423 -11.288 103.269 1.00 56.31 172 ASP A N 1
ATOM 1329 C CA . ASP A 1 172 ? -65.082 -12.175 102.143 1.00 56.31 172 ASP A CA 1
ATOM 1330 C C . ASP A 1 172 ? -65.851 -11.811 100.863 1.00 56.31 172 ASP A C 1
ATOM 1332 O O . ASP A 1 172 ? -65.310 -11.881 99.757 1.00 56.31 172 ASP A O 1
ATOM 1336 N N . SER A 1 173 ? -67.098 -11.342 100.992 1.00 64.25 173 SER A N 1
ATOM 1337 C CA . SER A 1 173 ? -67.869 -10.816 99.855 1.00 64.25 173 SER A CA 1
ATOM 1338 C C . SER A 1 173 ? -67.288 -9.499 99.327 1.00 64.25 173 SER A C 1
ATOM 1340 O O . SER A 1 173 ? -67.293 -9.260 98.115 1.00 64.25 173 SER A O 1
ATOM 1342 N N . LEU A 1 174 ? -66.789 -8.640 100.221 1.00 67.56 174 LEU A N 1
ATOM 1343 C CA . LEU A 1 174 ? -66.102 -7.400 99.857 1.00 67.56 174 LEU A CA 1
ATOM 1344 C C . LEU A 1 174 ? -64.797 -7.702 99.116 1.00 67.56 174 LEU A C 1
ATOM 1346 O O . LEU A 1 174 ? -64.603 -7.175 98.019 1.00 67.56 174 LEU A O 1
ATOM 1350 N N . LEU A 1 175 ? -63.984 -8.623 99.644 1.00 76.25 175 LEU A N 1
ATOM 1351 C CA . LEU A 1 175 ? -62.707 -9.047 99.065 1.00 76.25 175 LEU A CA 1
ATOM 1352 C C . LEU A 1 175 ? -62.871 -9.634 97.653 1.00 76.25 175 LEU A C 1
ATOM 1354 O O . LEU A 1 175 ? -62.104 -9.310 96.744 1.00 76.25 175 LEU A O 1
ATOM 1358 N N . VAL A 1 176 ? -63.900 -10.461 97.436 1.00 76.56 176 VAL A N 1
ATOM 1359 C CA . VAL A 1 176 ? -64.225 -11.003 96.106 1.00 76.56 176 VAL A CA 1
ATOM 1360 C C . VAL A 1 176 ? -64.651 -9.889 95.148 1.00 76.56 176 VAL A C 1
ATOM 1362 O O . VAL A 1 176 ? -64.178 -9.861 94.012 1.00 76.56 176 VAL A O 1
ATOM 1365 N N . SER A 1 177 ? -65.488 -8.942 95.587 1.00 78.50 177 SER A N 1
ATOM 1366 C CA . SER A 1 177 ? -65.929 -7.821 94.740 1.00 78.50 177 SER A CA 1
ATOM 1367 C C . SER A 1 177 ? -64.775 -6.894 94.335 1.00 78.50 177 SER A C 1
ATOM 1369 O O . SER A 1 177 ? -64.720 -6.409 93.202 1.00 78.50 177 SER A O 1
ATOM 1371 N N . GLU A 1 178 ? -63.825 -6.682 95.245 1.00 80.19 178 GLU A N 1
ATOM 1372 C CA . GLU A 1 178 ? -62.658 -5.829 95.046 1.00 80.19 178 GLU A CA 1
ATOM 1373 C C . GLU A 1 178 ? -61.666 -6.491 94.083 1.00 80.19 178 GLU A C 1
ATOM 1375 O O . GLU A 1 178 ? -61.172 -5.858 93.147 1.00 80.19 178 GLU A O 1
ATOM 1380 N N . LYS A 1 179 ? -61.483 -7.810 94.213 1.00 88.00 179 LYS A N 1
ATOM 1381 C CA . LYS A 1 179 ? -60.684 -8.617 93.285 1.00 88.00 179 LYS A CA 1
ATOM 1382 C C . LYS A 1 179 ? -61.306 -8.684 91.889 1.00 88.00 179 LYS A C 1
ATOM 1384 O O . LYS A 1 179 ? -60.584 -8.604 90.899 1.00 88.00 179 LYS A O 1
ATOM 1389 N N . LEU A 1 180 ? -62.635 -8.750 91.793 1.00 87.44 180 LEU A N 1
ATOM 1390 C CA . LEU A 1 180 ? -63.353 -8.728 90.516 1.00 87.44 180 LEU A CA 1
ATOM 1391 C C . LEU A 1 180 ? -63.222 -7.370 89.807 1.00 87.44 180 LEU A C 1
ATOM 1393 O O . LEU A 1 180 ? -63.016 -7.328 88.596 1.00 87.44 180 LEU A O 1
ATOM 1397 N N . LYS A 1 181 ? -63.274 -6.259 90.557 1.00 88.12 181 LYS A N 1
ATOM 1398 C CA . LYS A 1 181 ? -62.996 -4.910 90.032 1.00 88.12 181 LYS A CA 1
ATOM 1399 C C . LYS A 1 181 ? -61.554 -4.765 89.552 1.00 88.12 181 LYS A C 1
ATOM 1401 O O . LYS A 1 181 ? -61.336 -4.190 88.490 1.00 88.12 181 LYS A O 1
ATOM 1406 N N . SER A 1 182 ? -60.590 -5.301 90.304 1.00 89.75 182 SER A N 1
ATOM 1407 C CA . SER A 1 182 ? -59.177 -5.311 89.905 1.00 89.75 182 SER A CA 1
ATOM 1408 C C . SER A 1 182 ? -58.969 -6.066 88.591 1.00 89.75 182 SER A C 1
ATOM 1410 O O . SER A 1 182 ? -58.331 -5.540 87.685 1.00 89.75 182 SER A O 1
ATOM 1412 N N . LEU A 1 183 ? -59.549 -7.264 88.460 1.00 90.31 183 LEU A N 1
ATOM 1413 C CA . LEU A 1 183 ? -59.461 -8.075 87.242 1.00 90.31 183 LEU A CA 1
ATOM 1414 C C . LEU A 1 183 ? -60.158 -7.421 86.041 1.00 90.31 183 LEU A C 1
ATOM 1416 O O . LEU A 1 183 ? -59.650 -7.499 84.927 1.00 90.31 183 LEU A O 1
ATOM 1420 N N . LEU A 1 184 ? -61.299 -6.755 86.248 1.00 89.38 184 LEU A N 1
ATOM 1421 C CA . LEU A 1 184 ? -61.964 -5.976 85.196 1.00 89.38 184 LEU A CA 1
ATOM 1422 C C . LEU A 1 184 ? -61.087 -4.813 84.717 1.00 89.38 184 LEU A C 1
ATOM 1424 O O . LEU A 1 184 ? -60.927 -4.632 83.514 1.00 89.38 184 LEU A O 1
ATOM 1428 N N . SER A 1 185 ? -60.468 -4.078 85.645 1.00 89.88 185 SER A N 1
ATOM 1429 C CA . SER A 1 185 ? -59.545 -2.987 85.312 1.00 89.88 185 SER A CA 1
ATOM 1430 C C . SER A 1 185 ? -58.299 -3.480 84.571 1.00 89.88 185 SER A C 1
ATOM 1432 O O . SER A 1 185 ? -57.821 -2.807 83.660 1.00 89.88 185 SER A O 1
ATOM 1434 N N . GLU A 1 186 ? -57.756 -4.634 84.959 1.00 92.88 186 GLU A N 1
ATOM 1435 C CA . GLU A 1 186 ? -56.615 -5.255 84.284 1.00 92.88 186 GLU A CA 1
ATOM 1436 C C . GLU A 1 186 ? -56.995 -5.730 82.875 1.00 92.88 186 GLU A C 1
ATOM 1438 O O . GLU A 1 186 ? -56.261 -5.477 81.924 1.00 92.88 186 GLU A O 1
ATOM 1443 N N . ASN A 1 187 ? -58.179 -6.324 82.706 1.00 92.00 187 ASN A N 1
ATOM 1444 C CA . ASN A 1 187 ? -58.699 -6.727 81.398 1.00 92.00 187 ASN A CA 1
ATOM 1445 C C . ASN A 1 187 ? -58.914 -5.518 80.472 1.00 92.00 187 ASN A C 1
ATOM 1447 O O . ASN A 1 187 ? -58.496 -5.545 79.316 1.00 92.00 187 ASN A O 1
ATOM 1451 N N . ASP A 1 188 ? -59.481 -4.423 80.984 1.00 93.12 188 ASP A N 1
ATOM 1452 C CA . ASP A 1 188 ? -59.626 -3.181 80.219 1.00 93.12 188 ASP A CA 1
ATOM 1453 C C . ASP A 1 188 ? -58.259 -2.604 79.808 1.00 93.12 188 ASP A C 1
ATOM 1455 O O . ASP A 1 188 ? -58.089 -2.186 78.659 1.00 93.12 188 ASP A O 1
ATOM 1459 N N . SER A 1 189 ? -57.258 -2.654 80.697 1.00 94.06 189 SER A N 1
ATOM 1460 C CA . SER A 1 189 ? -55.875 -2.259 80.387 1.00 94.06 189 SER A CA 1
ATOM 1461 C C . SER A 1 189 ? -55.258 -3.139 79.294 1.00 94.06 189 SER A C 1
ATOM 1463 O O . SER A 1 189 ? -54.733 -2.622 78.307 1.00 94.06 189 SER A O 1
ATOM 1465 N N . LEU A 1 190 ? -55.379 -4.464 79.415 1.00 94.94 190 LEU A N 1
ATOM 1466 C CA . LEU A 1 190 ? -54.888 -5.424 78.422 1.00 94.94 190 LEU A CA 1
ATOM 1467 C C . LEU A 1 190 ? -55.577 -5.245 77.068 1.00 94.94 190 LEU A C 1
ATOM 1469 O O . LEU A 1 190 ? -54.945 -5.356 76.021 1.00 94.94 190 LEU A O 1
ATOM 1473 N N . LYS A 1 191 ? -56.872 -4.926 77.059 1.00 94.88 191 LYS A N 1
ATOM 1474 C CA . LYS A 1 191 ? -57.631 -4.672 75.832 1.00 94.88 191 LYS A CA 1
ATOM 1475 C C . LYS A 1 191 ? -57.148 -3.412 75.112 1.00 94.88 191 LYS A C 1
ATOM 1477 O O . LYS A 1 191 ? -57.080 -3.409 73.881 1.00 94.88 191 LYS A O 1
ATOM 1482 N N . ILE A 1 192 ? -56.799 -2.361 75.855 1.00 94.12 192 ILE A N 1
ATOM 1483 C CA . ILE A 1 192 ? -56.182 -1.147 75.299 1.00 94.12 192 ILE A CA 1
ATOM 1484 C C . ILE A 1 192 ? -54.806 -1.478 74.711 1.00 94.12 192 ILE A C 1
ATOM 1486 O O . ILE A 1 192 ? -54.516 -1.093 73.577 1.00 94.12 192 ILE A O 1
ATOM 1490 N N . GLU A 1 193 ? -53.986 -2.236 75.437 1.00 94.81 193 GLU A N 1
ATOM 1491 C CA . GLU A 1 193 ? -52.651 -2.639 74.993 1.00 94.81 193 GLU A CA 1
ATOM 1492 C C . GLU A 1 193 ? -52.711 -3.517 73.730 1.00 94.81 193 GLU A C 1
ATOM 1494 O O . GLU A 1 193 ? -52.016 -3.247 72.751 1.00 94.81 193 GLU A O 1
ATOM 1499 N N . LEU A 1 194 ? -53.636 -4.482 73.677 1.00 94.94 194 LEU A N 1
ATOM 1500 C CA . LEU A 1 194 ? -53.889 -5.325 72.505 1.00 94.94 194 LEU A CA 1
ATOM 1501 C C . LEU A 1 194 ? -54.284 -4.494 71.274 1.00 94.94 194 LEU A C 1
ATOM 1503 O O . LEU A 1 194 ? -53.806 -4.750 70.167 1.00 94.94 194 LEU A O 1
ATOM 1507 N N . LEU A 1 195 ? -55.156 -3.494 71.443 1.00 93.75 195 LEU A N 1
ATOM 1508 C CA . LEU A 1 195 ? -55.536 -2.586 70.356 1.00 93.75 195 LEU A CA 1
ATOM 1509 C C . LEU A 1 195 ? -54.344 -1.742 69.883 1.00 93.75 195 LEU A C 1
ATOM 1511 O O . LEU A 1 195 ? -54.182 -1.559 68.673 1.00 93.75 195 LEU A O 1
ATOM 1515 N N . SER A 1 196 ? -53.492 -1.287 70.808 1.00 95.62 196 SER A N 1
ATOM 1516 C CA . SER A 1 196 ? -52.251 -0.571 70.489 1.00 95.62 196 SER A CA 1
ATOM 1517 C C . SER A 1 196 ? -51.305 -1.445 69.665 1.00 95.62 196 SER A C 1
ATOM 1519 O O . SER A 1 196 ? -50.956 -1.077 68.541 1.00 95.62 196 SER A O 1
ATOM 1521 N N . VAL A 1 197 ? -50.993 -2.652 70.148 1.00 96.44 197 VAL A N 1
ATOM 1522 C CA . VAL A 1 197 ? -50.136 -3.626 69.452 1.00 96.44 197 VAL A CA 1
ATOM 1523 C C . VAL A 1 197 ? -50.704 -3.978 68.078 1.00 96.44 197 VAL A C 1
ATOM 1525 O O . VAL A 1 197 ? -49.969 -4.027 67.092 1.00 96.44 197 VAL A O 1
ATOM 1528 N N . ARG A 1 198 ? -52.025 -4.163 67.963 1.00 95.69 198 ARG A N 1
ATOM 1529 C CA . ARG A 1 198 ? -52.679 -4.431 66.674 1.00 95.69 198 ARG A CA 1
ATOM 1530 C C . ARG A 1 198 ? -52.485 -3.281 65.684 1.00 95.69 198 ARG A C 1
ATOM 1532 O O . ARG A 1 198 ? -52.285 -3.531 64.494 1.00 95.69 198 ARG A O 1
ATOM 1539 N N . SER A 1 199 ? -52.540 -2.034 66.153 1.00 95.12 199 SER A N 1
ATOM 1540 C CA . SER A 1 199 ? -52.311 -0.856 65.311 1.00 95.12 199 SER A CA 1
ATOM 1541 C C . SER A 1 199 ? -50.850 -0.739 64.860 1.00 95.12 199 SER A C 1
ATOM 1543 O O . SER A 1 199 ? -50.585 -0.499 63.679 1.00 95.12 199 SER A O 1
ATOM 1545 N N . GLU A 1 200 ? -49.899 -0.996 65.762 1.00 96.56 200 GLU A N 1
ATOM 1546 C CA . GLU A 1 200 ? -48.467 -1.006 65.458 1.00 96.56 200 GLU A CA 1
ATOM 1547 C C . GLU A 1 200 ? -48.123 -2.104 64.456 1.00 96.56 200 GLU A C 1
ATOM 1549 O O . GLU A 1 200 ? -47.453 -1.837 63.458 1.00 96.56 200 GLU A O 1
ATOM 1554 N N . LEU A 1 201 ? -48.659 -3.310 64.653 1.00 96.19 201 LEU A N 1
ATOM 1555 C CA . LEU A 1 201 ? -48.492 -4.424 63.727 1.00 96.19 201 LEU A CA 1
ATOM 1556 C C . LEU A 1 201 ? -49.029 -4.081 62.330 1.00 96.19 201 LEU A C 1
ATOM 1558 O O . LEU A 1 201 ? -48.378 -4.376 61.325 1.00 96.19 201 LEU A O 1
ATOM 1562 N N . GLY A 1 202 ? -50.185 -3.414 62.250 1.00 96.94 202 GLY A N 1
ATOM 1563 C CA . GLY A 1 202 ? -50.734 -2.915 60.987 1.00 96.94 202 GLY A CA 1
ATOM 1564 C C . GLY A 1 202 ? -49.797 -1.921 60.288 1.00 96.94 202 GLY A C 1
ATOM 1565 O O . GLY A 1 202 ? -49.536 -2.047 59.089 1.00 96.94 202 GLY A O 1
ATOM 1566 N N . ASN A 1 203 ? -49.227 -0.978 61.043 1.00 95.75 203 ASN A N 1
ATOM 1567 C CA . ASN A 1 203 ? -48.264 -0.001 60.528 1.00 95.75 203 ASN A CA 1
ATOM 1568 C C . ASN A 1 203 ? -46.958 -0.653 60.054 1.00 95.75 203 ASN A C 1
ATOM 1570 O O . ASN A 1 203 ? -46.448 -0.301 58.989 1.00 95.75 203 ASN A O 1
ATOM 1574 N N . VAL A 1 204 ? -46.423 -1.613 60.815 1.00 96.81 204 VAL A N 1
ATOM 1575 C CA . VAL A 1 204 ? -45.226 -2.380 60.439 1.00 96.81 204 VAL A CA 1
ATOM 1576 C C . VAL A 1 204 ? -45.483 -3.176 59.164 1.00 96.81 204 VAL A C 1
ATOM 1578 O O . VAL A 1 204 ? -44.676 -3.120 58.241 1.00 96.81 204 VAL A O 1
ATOM 1581 N N . THR A 1 205 ? -46.635 -3.842 59.065 1.00 96.44 205 THR A N 1
ATOM 1582 C CA . THR A 1 205 ? -47.026 -4.600 57.866 1.00 96.44 205 THR A CA 1
ATOM 1583 C C . THR A 1 205 ? -47.104 -3.693 56.636 1.00 96.44 205 THR A C 1
ATOM 1585 O O . THR A 1 205 ? -46.603 -4.045 55.569 1.00 96.44 205 THR A O 1
ATOM 1588 N N . LYS A 1 206 ? -47.674 -2.489 56.780 1.00 96.12 206 LYS A N 1
ATOM 1589 C CA . LYS A 1 206 ? -47.736 -1.504 55.693 1.00 96.12 206 LYS A CA 1
ATOM 1590 C C . LYS A 1 206 ? -46.341 -1.045 55.253 1.00 96.12 206 LYS A C 1
ATOM 1592 O O . LYS A 1 206 ? -46.041 -1.115 54.064 1.00 96.12 206 LYS A O 1
ATOM 1597 N N . LYS A 1 207 ? -45.474 -0.658 56.198 1.00 96.69 207 LYS A N 1
ATOM 1598 C CA . LYS A 1 207 ? -44.082 -0.261 55.907 1.00 96.69 207 LYS A CA 1
ATOM 1599 C C . LYS A 1 207 ? -43.286 -1.383 55.245 1.00 96.69 207 LYS A C 1
ATOM 1601 O O . LYS A 1 207 ? -42.502 -1.121 54.334 1.00 96.69 207 LYS A O 1
ATOM 1606 N N . LEU A 1 208 ? -43.489 -2.627 55.680 1.00 96.31 208 LEU A N 1
ATOM 1607 C CA . LEU A 1 208 ? -42.845 -3.791 55.080 1.00 96.31 208 LEU A CA 1
ATOM 1608 C C . LEU A 1 208 ? -43.269 -3.952 53.617 1.00 96.31 208 LEU A C 1
ATOM 1610 O O . LEU A 1 208 ? -42.409 -4.090 52.756 1.00 96.31 208 LEU A O 1
ATOM 1614 N N . ASN A 1 209 ? -44.567 -3.864 53.318 1.00 95.56 209 ASN A N 1
ATOM 1615 C CA . ASN A 1 209 ? -45.073 -3.976 51.947 1.00 95.56 209 ASN A CA 1
ATOM 1616 C C . ASN A 1 209 ? -44.585 -2.839 51.036 1.00 95.56 209 ASN A C 1
ATOM 1618 O O . ASN A 1 209 ? -44.235 -3.088 49.881 1.00 95.56 209 ASN A O 1
ATOM 1622 N N . GLU A 1 210 ? -44.534 -1.606 51.547 1.00 95.75 210 GLU A N 1
ATOM 1623 C CA . GLU A 1 210 ? -43.963 -0.456 50.831 1.00 95.75 210 GLU A CA 1
ATOM 1624 C C . GLU A 1 210 ? -42.478 -0.685 50.524 1.00 95.75 210 GLU A C 1
ATOM 1626 O O . GLU A 1 210 ? -42.050 -0.518 49.382 1.00 95.75 210 GLU A O 1
ATOM 1631 N N . THR A 1 211 ? -41.712 -1.157 51.513 1.00 95.81 211 THR A N 1
ATOM 1632 C CA . THR A 1 211 ? -40.288 -1.478 51.343 1.00 95.81 211 THR A CA 1
ATOM 1633 C C . THR A 1 211 ? -40.097 -2.588 50.312 1.00 95.81 211 THR A C 1
ATOM 1635 O O . THR A 1 211 ? -39.330 -2.419 49.375 1.00 95.81 211 THR A O 1
ATOM 1638 N N . VAL A 1 212 ? -40.837 -3.696 50.422 1.00 96.38 212 VAL A N 1
ATOM 1639 C CA . VAL A 1 212 ? -40.756 -4.827 49.481 1.00 96.38 212 VAL A CA 1
ATOM 1640 C C . VAL A 1 212 ? -41.076 -4.391 48.050 1.00 96.38 212 VAL A C 1
ATOM 1642 O O . VAL A 1 212 ? -40.388 -4.810 47.120 1.00 96.38 212 VAL A O 1
ATOM 1645 N N . SER A 1 213 ? -42.086 -3.537 47.868 1.00 94.56 213 SER A N 1
ATOM 1646 C CA . SER A 1 213 ? -42.452 -3.017 46.545 1.00 94.56 213 SER A CA 1
ATOM 1647 C C . SER A 1 213 ? -41.345 -2.127 45.972 1.00 94.56 213 SER A C 1
ATOM 1649 O O . SER A 1 213 ? -40.917 -2.346 44.843 1.00 94.56 213 SER A O 1
ATOM 1651 N N . SER A 1 214 ? -40.809 -1.201 46.777 1.00 95.44 214 SER A N 1
ATOM 1652 C CA . SER A 1 214 ? -39.692 -0.335 46.376 1.00 95.44 214 SER A CA 1
ATOM 1653 C C . SER A 1 214 ? -38.444 -1.137 46.000 1.00 95.44 214 SER A C 1
ATOM 1655 O O . SER A 1 214 ? -37.826 -0.879 44.969 1.00 95.44 214 SER A O 1
ATOM 1657 N N . THR A 1 215 ? -38.078 -2.140 46.803 1.00 96.44 215 THR A N 1
ATOM 1658 C CA . THR A 1 215 ? -36.912 -2.988 46.527 1.00 96.44 215 THR A CA 1
ATOM 1659 C C . THR A 1 215 ? -37.109 -3.805 45.251 1.00 96.44 215 THR A C 1
ATOM 1661 O O . THR A 1 215 ? -36.163 -3.992 44.490 1.00 96.44 215 THR A O 1
ATOM 1664 N N . LYS A 1 216 ? -38.332 -4.275 44.976 1.00 96.69 216 LYS A N 1
ATOM 1665 C CA . LYS A 1 216 ? -38.645 -5.005 43.741 1.00 96.69 216 LYS A CA 1
ATOM 1666 C C . LYS A 1 216 ? -38.446 -4.134 42.495 1.00 96.69 216 LYS A C 1
ATOM 1668 O O . LYS A 1 216 ? -37.864 -4.609 41.520 1.00 96.69 216 LYS A O 1
ATOM 1673 N N . ASP A 1 217 ? -38.880 -2.877 42.539 1.00 94.75 217 ASP A N 1
ATOM 1674 C CA . ASP A 1 217 ? -38.710 -1.939 41.424 1.00 94.75 217 ASP A CA 1
ATOM 1675 C C . ASP A 1 217 ? -37.227 -1.613 41.175 1.00 94.75 217 ASP A C 1
ATOM 1677 O O . ASP A 1 217 ? -36.773 -1.584 40.027 1.00 94.75 217 ASP A O 1
ATOM 1681 N N . GLU A 1 218 ? -36.438 -1.435 42.241 1.00 96.81 218 GLU A N 1
ATOM 1682 C CA . GLU A 1 218 ? -34.986 -1.253 42.129 1.00 96.81 218 GLU A CA 1
ATOM 1683 C C . GLU A 1 218 ? -34.290 -2.483 41.537 1.00 96.81 218 GLU A C 1
ATOM 1685 O O . GLU A 1 218 ? -33.454 -2.336 40.642 1.00 96.81 218 GLU A O 1
ATOM 1690 N N . ILE A 1 219 ? -34.659 -3.691 41.976 1.00 96.88 219 ILE A N 1
ATOM 1691 C CA . ILE A 1 219 ? -34.120 -4.943 41.426 1.00 96.88 219 ILE A CA 1
ATOM 1692 C C . ILE A 1 219 ? -34.382 -5.017 39.918 1.00 96.88 219 ILE A C 1
ATOM 1694 O O . ILE A 1 219 ? -33.436 -5.204 39.154 1.00 96.88 219 ILE A O 1
ATOM 1698 N N . HIS A 1 220 ? -35.616 -4.778 39.466 1.00 96.62 220 HIS A N 1
ATOM 1699 C CA . HIS A 1 220 ? -35.934 -4.798 38.034 1.00 96.62 220 HIS A CA 1
ATOM 1700 C C . HIS A 1 220 ? -35.161 -3.750 37.227 1.00 96.62 220 HIS A C 1
ATOM 1702 O O . HIS A 1 220 ? -34.730 -4.019 36.098 1.00 96.62 220 HIS A O 1
ATOM 1708 N N . LYS A 1 221 ? -34.931 -2.563 37.797 1.00 97.88 221 LYS A N 1
ATOM 1709 C CA . LYS A 1 221 ? -34.090 -1.539 37.169 1.00 97.88 221 LYS A CA 1
ATOM 1710 C C . LYS A 1 221 ? -32.652 -2.035 36.989 1.00 97.88 221 LYS A C 1
ATOM 1712 O O . LYS A 1 221 ? -32.085 -1.866 35.908 1.00 97.88 221 LYS A O 1
ATOM 1717 N N . TYR A 1 222 ? -32.069 -2.657 38.013 1.00 97.62 222 TYR A N 1
ATOM 1718 C CA . TYR A 1 222 ? -30.708 -3.192 37.936 1.00 97.62 222 TYR A CA 1
ATOM 1719 C C . TYR A 1 222 ? -30.590 -4.394 36.990 1.00 97.62 222 TYR A C 1
ATOM 1721 O O . TYR A 1 222 ? -29.610 -4.478 36.253 1.00 97.62 222 TYR A O 1
ATOM 1729 N N . GLU A 1 223 ? -31.585 -5.280 36.942 1.00 97.88 223 GLU A N 1
ATOM 1730 C CA . GLU A 1 223 ? -31.636 -6.398 35.987 1.00 97.88 223 GLU A CA 1
ATOM 1731 C C . GLU A 1 223 ? -31.689 -5.908 34.533 1.00 97.88 223 GLU A C 1
ATOM 1733 O O . GLU A 1 223 ? -30.983 -6.426 33.659 1.00 97.88 223 GLU A O 1
ATOM 1738 N N . THR A 1 224 ? -32.483 -4.865 34.278 1.00 95.88 224 THR A N 1
ATOM 1739 C CA . THR A 1 224 ? -32.583 -4.239 32.953 1.00 95.88 224 THR A CA 1
ATOM 1740 C C . THR A 1 224 ? -31.250 -3.612 32.545 1.00 95.88 224 THR A C 1
ATOM 1742 O O . THR A 1 224 ? -30.754 -3.857 31.445 1.00 95.88 224 THR A O 1
ATOM 1745 N N . GLU A 1 225 ? -30.619 -2.851 33.443 1.00 97.44 225 GLU A N 1
ATOM 1746 C CA . GLU A 1 225 ? -29.308 -2.241 33.195 1.00 97.44 225 GLU A CA 1
ATOM 1747 C C . GLU A 1 225 ? -28.219 -3.297 32.950 1.00 97.44 225 GLU A C 1
ATOM 1749 O O . GLU A 1 225 ? -27.389 -3.139 32.053 1.00 97.44 225 GLU A O 1
ATOM 1754 N N . LEU A 1 226 ? -28.230 -4.399 33.706 1.00 97.06 226 LEU A N 1
ATOM 1755 C CA . LEU A 1 226 ? -27.288 -5.502 33.526 1.00 97.06 226 LEU A CA 1
ATOM 1756 C C . LEU A 1 226 ? -27.446 -6.154 32.146 1.00 97.06 226 LEU A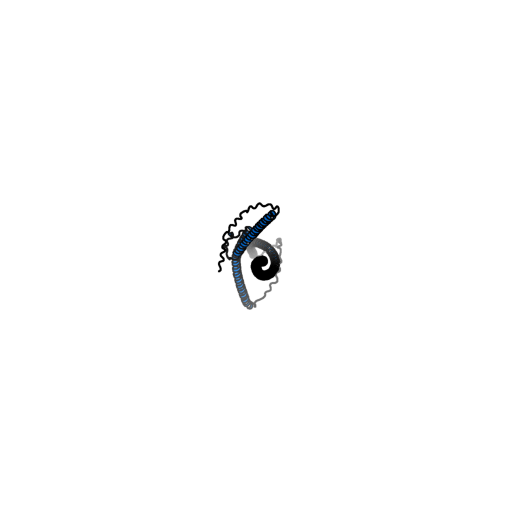 C 1
ATOM 1758 O O . LEU A 1 226 ? -26.452 -6.387 31.458 1.00 97.06 226 LEU A O 1
ATOM 1762 N N . THR A 1 227 ? -28.686 -6.388 31.718 1.00 97.00 227 THR A N 1
ATOM 1763 C CA . THR A 1 227 ? -28.999 -6.952 30.396 1.00 97.00 227 THR A CA 1
ATOM 1764 C C . THR A 1 227 ? -28.533 -6.025 29.270 1.00 97.00 227 THR A C 1
ATOM 1766 O O . THR A 1 227 ? -27.898 -6.471 28.307 1.00 97.00 227 THR A O 1
ATOM 1769 N N . ASN A 1 228 ? -28.767 -4.717 29.415 1.00 95.81 228 ASN A N 1
ATOM 1770 C CA . ASN A 1 228 ? -28.313 -3.711 28.455 1.00 95.81 228 ASN A CA 1
ATOM 1771 C C . ASN A 1 228 ? -26.782 -3.680 28.352 1.00 95.81 228 ASN A C 1
ATOM 1773 O O . ASN A 1 228 ? -26.232 -3.727 27.250 1.00 95.81 228 ASN A O 1
ATOM 1777 N N . ARG A 1 229 ? -26.080 -3.668 29.492 1.00 96.06 229 ARG A N 1
ATOM 1778 C CA . ARG A 1 229 ? -24.608 -3.701 29.530 1.00 96.06 229 ARG A CA 1
ATOM 1779 C C . ARG A 1 229 ? -24.041 -4.979 28.929 1.00 96.06 229 ARG A C 1
ATOM 1781 O O . ARG A 1 229 ? -23.064 -4.905 28.189 1.00 96.06 229 ARG A O 1
ATOM 1788 N N . SER A 1 230 ? -24.658 -6.127 29.205 1.00 95.56 230 SER A N 1
ATOM 1789 C CA . SER A 1 230 ? -24.257 -7.403 28.607 1.00 95.56 230 SER A CA 1
ATOM 1790 C C . SER A 1 230 ? -24.383 -7.368 27.084 1.00 95.56 230 SER A C 1
ATOM 1792 O O . SER A 1 230 ? -23.474 -7.800 26.383 1.00 95.56 230 SER A O 1
ATOM 1794 N N . THR A 1 231 ? -25.478 -6.807 26.567 1.00 95.50 231 THR A N 1
ATOM 1795 C CA . THR A 1 231 ? -25.696 -6.671 25.119 1.00 95.50 231 THR A CA 1
ATOM 1796 C C . THR A 1 231 ? -24.646 -5.762 24.482 1.00 95.50 231 THR A C 1
ATOM 1798 O O . THR A 1 231 ? -24.074 -6.098 23.446 1.00 95.50 231 THR A O 1
ATOM 1801 N N . TYR A 1 232 ? -24.344 -4.629 25.122 1.00 96.12 232 TYR A N 1
ATOM 1802 C CA . TYR A 1 232 ? -23.317 -3.704 24.648 1.00 96.12 232 TYR A CA 1
ATOM 1803 C C . TYR A 1 232 ? -21.920 -4.340 24.628 1.00 96.12 232 TYR A C 1
ATOM 1805 O O . TYR A 1 232 ? -21.188 -4.181 23.652 1.00 96.12 232 TYR A O 1
ATOM 1813 N N . LEU A 1 233 ? -21.570 -5.114 25.661 1.00 96.38 233 LEU A N 1
ATOM 1814 C CA . LEU A 1 233 ? -20.314 -5.867 25.704 1.00 96.38 233 LEU A CA 1
ATOM 1815 C C . LEU A 1 233 ? -20.201 -6.851 24.536 1.00 96.38 233 LEU A C 1
ATOM 1817 O O . LEU A 1 233 ? -19.180 -6.848 23.855 1.00 96.38 233 LEU A O 1
ATOM 1821 N N . SER A 1 234 ? -21.253 -7.618 24.240 1.00 95.69 234 SER A N 1
ATOM 1822 C CA . SER A 1 234 ? -21.240 -8.549 23.104 1.00 95.69 234 SER A CA 1
ATOM 1823 C C . SER A 1 234 ? -21.057 -7.844 21.754 1.00 95.69 234 SER A C 1
ATOM 1825 O O . SER A 1 234 ? -20.358 -8.355 20.880 1.00 95.69 234 SER A O 1
ATOM 1827 N N . ILE A 1 235 ? -21.639 -6.651 21.578 1.00 95.69 235 ILE A N 1
ATOM 1828 C CA . ILE A 1 235 ? -21.434 -5.840 20.367 1.00 95.69 235 ILE A CA 1
ATOM 1829 C C . ILE A 1 235 ? -19.970 -5.392 20.261 1.00 95.69 235 ILE A C 1
ATOM 1831 O O . ILE A 1 235 ? -19.356 -5.550 19.205 1.00 95.69 235 ILE A O 1
ATOM 1835 N N . LEU A 1 236 ? -19.396 -4.872 21.350 1.00 96.75 236 LEU A N 1
ATOM 1836 C CA . LEU A 1 236 ? -17.996 -4.441 21.383 1.00 96.75 236 LEU A CA 1
ATOM 1837 C C . LEU A 1 236 ? -17.023 -5.596 21.120 1.00 96.75 236 LEU A C 1
ATOM 1839 O O . LEU A 1 236 ? -16.034 -5.423 20.408 1.00 96.75 236 LEU A O 1
ATOM 1843 N N . GLU A 1 237 ? -17.299 -6.782 21.662 1.00 95.88 237 GLU A N 1
ATOM 1844 C CA . GLU A 1 237 ? -16.511 -7.987 21.396 1.00 95.88 237 GLU A CA 1
ATOM 1845 C C . GLU A 1 237 ? -16.543 -8.364 19.910 1.00 95.88 237 GLU A C 1
ATOM 1847 O O . GLU A 1 237 ? -15.497 -8.682 19.340 1.00 95.88 237 GLU A O 1
ATOM 1852 N N . GLY A 1 238 ? -17.711 -8.265 19.265 1.00 95.56 238 GLY A N 1
ATOM 1853 C CA . GLY A 1 238 ? -17.854 -8.458 17.821 1.00 95.56 238 GLY A CA 1
ATOM 1854 C C . GLY A 1 238 ? -17.004 -7.472 17.017 1.00 95.56 238 GLY A C 1
ATOM 1855 O O . GLY A 1 238 ? -16.178 -7.885 16.202 1.00 95.56 238 GLY A O 1
ATOM 1856 N N . GLN A 1 239 ? -17.121 -6.175 17.318 1.00 96.62 239 GLN A N 1
ATOM 1857 C CA . GLN A 1 239 ? -16.331 -5.124 16.665 1.00 96.62 239 GLN A CA 1
ATOM 1858 C C . GLN A 1 239 ? -14.820 -5.333 16.848 1.00 96.62 239 GLN A C 1
ATOM 1860 O O . GLN A 1 239 ? -14.037 -5.144 15.916 1.00 96.62 239 GLN A O 1
ATOM 1865 N N . LEU A 1 240 ? -14.387 -5.776 18.031 1.00 96.69 240 LEU A N 1
ATOM 1866 C CA . LEU A 1 240 ? -12.982 -6.076 18.297 1.00 96.69 240 LEU A CA 1
ATOM 1867 C C . LEU A 1 240 ? -12.464 -7.238 17.435 1.00 96.69 240 LEU A C 1
ATOM 1869 O O . LEU A 1 240 ? -11.320 -7.197 16.975 1.00 96.69 240 LEU A O 1
ATOM 1873 N N . GLN A 1 241 ? -13.272 -8.276 17.210 1.00 96.31 241 GLN A N 1
ATOM 1874 C CA . GLN A 1 241 ? -12.891 -9.396 16.342 1.00 96.31 241 GLN A CA 1
ATOM 1875 C C . GLN A 1 241 ? -12.792 -8.971 14.872 1.00 96.31 241 GLN A C 1
ATOM 1877 O O . GLN A 1 241 ? -11.824 -9.328 14.196 1.00 96.31 241 GLN A O 1
ATOM 1882 N N . GLU A 1 242 ? -13.731 -8.155 14.391 1.00 96.75 242 GLU A N 1
ATOM 1883 C CA . GLU A 1 242 ? -13.692 -7.595 13.033 1.00 96.75 242 GLU A CA 1
ATOM 1884 C C . GLU A 1 242 ? -12.448 -6.726 12.807 1.00 96.75 242 GLU A C 1
ATOM 1886 O O . GLU A 1 242 ? -11.760 -6.860 11.788 1.00 96.75 242 GLU A O 1
ATOM 1891 N N . LEU A 1 243 ? -12.094 -5.887 13.786 1.00 97.25 243 LEU A N 1
ATOM 1892 C CA . LEU A 1 243 ? -10.872 -5.083 13.745 1.00 97.25 243 LEU A CA 1
ATOM 1893 C C . LEU A 1 243 ? -9.612 -5.952 13.721 1.00 97.25 243 LEU A C 1
ATOM 1895 O O . LEU A 1 243 ? -8.700 -5.680 12.941 1.00 97.25 243 LEU A O 1
ATOM 1899 N N . LYS A 1 244 ? -9.557 -7.027 14.517 1.00 97.56 244 LYS A N 1
ATOM 1900 C CA . LYS A 1 244 ? -8.429 -7.976 14.494 1.00 97.56 244 LYS A CA 1
ATOM 1901 C C . LYS A 1 244 ? -8.268 -8.637 13.126 1.00 97.56 244 LYS A C 1
ATOM 1903 O O . LYS A 1 244 ? -7.144 -8.737 12.632 1.00 97.56 244 LYS A O 1
ATOM 1908 N N . LEU A 1 245 ? -9.370 -9.060 12.506 1.00 96.69 245 LEU A N 1
ATOM 1909 C CA . LEU A 1 245 ? -9.346 -9.669 11.177 1.00 96.69 245 LEU A CA 1
ATOM 1910 C C . LEU A 1 245 ? -8.885 -8.667 10.110 1.00 96.69 245 LEU A C 1
ATOM 1912 O O . LEU A 1 245 ? -8.040 -8.991 9.276 1.00 96.69 245 LEU A O 1
ATOM 1916 N N . THR A 1 246 ? -9.392 -7.435 10.179 1.00 97.44 246 THR A N 1
ATOM 1917 C CA . THR A 1 246 ? -9.010 -6.348 9.269 1.00 97.44 246 THR A CA 1
ATOM 1918 C C . THR A 1 246 ? -7.529 -6.007 9.407 1.00 97.44 246 THR A C 1
ATOM 1920 O O . THR A 1 246 ? -6.825 -5.903 8.406 1.00 97.44 246 THR A O 1
ATOM 1923 N N . ASN A 1 247 ? -7.021 -5.907 10.637 1.00 96.44 247 ASN A N 1
ATOM 1924 C CA . ASN A 1 247 ? -5.612 -5.617 10.891 1.00 96.44 247 ASN A CA 1
ATOM 1925 C C . ASN A 1 247 ? -4.687 -6.731 10.374 1.00 96.44 247 ASN A C 1
ATOM 1927 O O . ASN A 1 247 ? -3.634 -6.454 9.801 1.00 96.44 247 ASN A O 1
ATOM 1931 N N . LYS A 1 248 ? -5.103 -7.998 10.517 1.00 97.25 248 LYS A N 1
ATOM 1932 C CA . LYS A 1 248 ? -4.383 -9.131 9.924 1.00 97.25 248 LYS A CA 1
ATOM 1933 C C . LYS A 1 248 ? -4.296 -8.991 8.402 1.00 97.25 248 LYS A C 1
ATOM 1935 O O . LYS A 1 248 ? -3.202 -9.056 7.857 1.00 97.25 248 LYS A O 1
ATOM 1940 N N . LYS A 1 249 ? -5.423 -8.714 7.737 1.00 97.50 249 LYS A N 1
ATOM 1941 C CA . LYS A 1 249 ? -5.457 -8.513 6.282 1.00 97.50 249 LYS A CA 1
ATOM 1942 C C . LYS A 1 249 ? -4.546 -7.364 5.837 1.00 97.50 249 LYS A C 1
ATOM 1944 O O . LYS A 1 249 ? -3.767 -7.535 4.910 1.00 97.50 249 LYS A O 1
ATOM 1949 N N . LEU A 1 250 ? -4.593 -6.223 6.525 1.00 97.12 250 LEU A N 1
ATOM 1950 C CA . LEU A 1 250 ? -3.725 -5.080 6.218 1.00 97.12 250 LEU A CA 1
ATOM 1951 C C . LEU A 1 250 ? -2.236 -5.408 6.397 1.00 97.12 250 LEU A C 1
ATOM 1953 O O . LEU A 1 250 ? -1.400 -4.912 5.645 1.00 97.12 250 LEU A O 1
ATOM 1957 N N . THR A 1 251 ? -1.898 -6.255 7.369 1.00 96.81 251 THR A N 1
ATOM 1958 C CA . THR A 1 251 ? -0.521 -6.724 7.582 1.00 96.81 251 THR A CA 1
ATOM 1959 C C . THR A 1 251 ? -0.048 -7.610 6.425 1.00 96.81 251 THR A C 1
ATOM 1961 O O . THR A 1 251 ? 1.072 -7.438 5.933 1.00 96.81 251 THR A O 1
ATOM 1964 N N . ASP A 1 252 ? -0.907 -8.516 5.952 1.00 95.81 252 ASP A N 1
ATOM 1965 C CA . ASP A 1 252 ? -0.623 -9.385 4.804 1.00 95.81 252 ASP A CA 1
ATOM 1966 C C . ASP A 1 252 ? -0.485 -8.562 3.502 1.00 95.81 252 ASP A C 1
ATOM 1968 O O . ASP A 1 252 ? 0.473 -8.738 2.739 1.00 95.81 252 ASP A O 1
ATOM 1972 N N . ASP A 1 253 ? -1.383 -7.594 3.285 1.00 96.00 253 ASP A N 1
ATOM 1973 C CA . ASP A 1 253 ? -1.344 -6.672 2.141 1.00 96.00 253 ASP A CA 1
ATOM 1974 C C . ASP A 1 253 ? -0.064 -5.811 2.165 1.00 96.00 253 ASP A C 1
ATOM 1976 O O . ASP A 1 253 ? 0.621 -5.670 1.149 1.00 96.00 253 ASP A O 1
ATOM 1980 N N . SER A 1 254 ? 0.316 -5.287 3.336 1.00 96.44 254 SER A N 1
ATOM 1981 C CA . SER A 1 254 ? 1.557 -4.521 3.528 1.00 96.44 254 SER A CA 1
ATOM 1982 C C . SER A 1 254 ? 2.801 -5.354 3.202 1.00 96.44 254 SER A C 1
ATOM 1984 O O . SER A 1 254 ? 3.691 -4.900 2.481 1.00 96.44 254 SER A O 1
ATOM 1986 N N . SER A 1 255 ? 2.834 -6.610 3.653 1.00 96.81 255 SER A N 1
ATOM 1987 C CA . SER A 1 255 ? 3.933 -7.538 3.358 1.00 96.81 255 SER A CA 1
ATOM 1988 C C . SER A 1 255 ? 4.060 -7.804 1.854 1.00 96.81 255 SER A C 1
ATOM 1990 O O . SER A 1 255 ? 5.162 -7.811 1.306 1.00 96.81 255 SER A O 1
ATOM 1992 N N . THR A 1 256 ? 2.928 -7.942 1.160 1.00 97.19 256 THR A N 1
ATOM 1993 C CA . THR A 1 256 ? 2.887 -8.106 -0.300 1.00 97.19 256 THR A CA 1
ATOM 1994 C C . THR A 1 256 ? 3.417 -6.867 -1.025 1.00 97.19 256 THR A C 1
ATOM 1996 O O . THR A 1 256 ? 4.214 -6.983 -1.957 1.00 97.19 256 THR A O 1
ATOM 1999 N N . LEU A 1 257 ? 3.036 -5.666 -0.579 1.00 96.81 257 LEU A N 1
ATOM 2000 C CA . LEU A 1 257 ? 3.524 -4.410 -1.156 1.00 96.81 257 LEU A CA 1
ATOM 2001 C C . LEU A 1 257 ? 5.036 -4.227 -0.978 1.00 96.81 257 LEU A C 1
ATOM 2003 O O . LEU A 1 257 ? 5.697 -3.730 -1.893 1.00 96.81 257 LEU A O 1
ATOM 2007 N N . ILE A 1 258 ? 5.594 -4.647 0.161 1.00 96.88 258 ILE A N 1
ATOM 2008 C CA . ILE A 1 258 ? 7.046 -4.629 0.392 1.00 96.88 258 ILE A CA 1
ATOM 2009 C C . ILE A 1 258 ? 7.760 -5.498 -0.650 1.00 96.88 258 ILE A C 1
ATOM 2011 O O . ILE A 1 258 ? 8.686 -5.015 -1.302 1.00 96.88 258 ILE A O 1
ATOM 2015 N N . LEU A 1 259 ? 7.284 -6.725 -0.885 1.00 97.19 259 LEU A N 1
ATOM 2016 C CA . LEU A 1 259 ? 7.866 -7.623 -1.891 1.00 97.19 259 LEU A CA 1
ATOM 2017 C C . LEU A 1 259 ? 7.786 -7.040 -3.311 1.00 97.19 259 LEU A C 1
ATOM 2019 O O . LEU A 1 259 ? 8.768 -7.072 -4.054 1.00 97.19 259 LEU A O 1
ATOM 2023 N N . ILE A 1 260 ? 6.642 -6.457 -3.687 1.00 96.19 260 ILE A N 1
ATOM 2024 C CA . ILE A 1 260 ? 6.467 -5.805 -4.997 1.00 96.19 260 ILE A CA 1
ATOM 2025 C C . ILE A 1 260 ? 7.449 -4.639 -5.161 1.00 96.19 260 ILE A C 1
ATOM 2027 O O . ILE A 1 260 ? 8.069 -4.485 -6.219 1.00 96.19 260 ILE A O 1
ATOM 2031 N N . LYS A 1 261 ? 7.616 -3.823 -4.114 1.00 97.62 261 LYS A N 1
ATOM 2032 C CA . LYS A 1 261 ? 8.554 -2.697 -4.105 1.00 97.62 261 LYS A CA 1
ATOM 2033 C C . LYS A 1 261 ? 9.992 -3.174 -4.295 1.00 97.62 261 LYS A C 1
ATOM 2035 O O . LYS A 1 261 ? 10.705 -2.609 -5.123 1.00 97.62 261 LYS A O 1
ATOM 2040 N N . GLU A 1 262 ? 10.417 -4.193 -3.554 1.00 97.44 262 GLU A N 1
ATOM 2041 C CA . GLU A 1 262 ? 11.769 -4.751 -3.659 1.00 97.44 262 GLU A CA 1
ATOM 2042 C C . GLU A 1 262 ? 12.038 -5.308 -5.060 1.00 97.44 262 GLU A C 1
ATOM 2044 O O . GLU A 1 262 ? 13.062 -4.981 -5.666 1.00 97.44 262 GLU A O 1
ATOM 2049 N N . ASN A 1 263 ? 11.088 -6.061 -5.623 1.00 97.69 263 ASN A N 1
ATOM 2050 C CA . ASN A 1 263 ? 11.209 -6.596 -6.977 1.00 97.69 263 ASN A CA 1
ATOM 2051 C C . ASN A 1 263 ? 11.318 -5.480 -8.030 1.00 97.69 263 ASN A C 1
ATOM 2053 O O . ASN A 1 263 ? 12.213 -5.503 -8.873 1.00 97.69 263 ASN A O 1
ATOM 2057 N N . SER A 1 264 ? 10.473 -4.451 -7.928 1.00 96.81 264 SER A N 1
ATOM 2058 C CA . SER A 1 264 ? 10.501 -3.301 -8.845 1.00 96.81 264 SER A CA 1
ATOM 2059 C C . SER A 1 264 ? 11.829 -2.538 -8.767 1.00 96.81 264 SER A C 1
ATOM 2061 O O . SER A 1 264 ? 12.372 -2.101 -9.781 1.00 96.81 264 SER A O 1
ATOM 2063 N N . GLN A 1 265 ? 12.401 -2.394 -7.567 1.00 97.88 265 GLN A N 1
ATOM 2064 C CA . GLN A 1 265 ? 13.709 -1.760 -7.383 1.00 97.88 265 GLN A CA 1
ATOM 2065 C C . GLN A 1 265 ? 14.851 -2.579 -7.995 1.00 97.88 265 GLN A C 1
ATOM 2067 O O . GLN A 1 265 ? 15.790 -1.998 -8.547 1.00 97.88 265 GLN A O 1
ATOM 2072 N N . LEU A 1 266 ? 14.793 -3.909 -7.899 1.00 97.81 266 LEU A N 1
ATOM 2073 C CA . LEU A 1 266 ? 15.764 -4.796 -8.540 1.00 97.81 266 LEU A CA 1
ATOM 2074 C C . LEU A 1 266 ? 15.689 -4.699 -10.066 1.00 97.81 266 LEU A C 1
ATOM 2076 O O . LEU A 1 266 ? 16.724 -4.566 -10.722 1.00 97.81 266 LEU A O 1
ATOM 2080 N N . GLU A 1 267 ? 14.482 -4.695 -10.625 1.00 97.75 267 GLU A N 1
ATOM 2081 C CA . GLU A 1 267 ? 14.267 -4.583 -12.067 1.00 97.75 267 GLU A CA 1
ATOM 2082 C C . GLU A 1 267 ? 14.732 -3.227 -12.617 1.00 97.75 267 GLU A C 1
ATOM 2084 O O . GLU A 1 267 ? 15.438 -3.178 -13.624 1.00 97.75 267 GLU A O 1
ATOM 2089 N N . LEU A 1 268 ? 14.467 -2.129 -11.899 1.00 97.75 268 LEU A N 1
ATOM 2090 C CA . LEU A 1 268 ? 14.986 -0.803 -12.251 1.00 97.75 268 LEU A CA 1
ATOM 2091 C C . LEU A 1 268 ? 16.518 -0.752 -12.253 1.00 97.75 268 LEU A C 1
ATOM 2093 O O . LEU A 1 268 ? 17.115 -0.193 -13.173 1.00 97.75 268 LEU A O 1
ATOM 2097 N N . LYS A 1 269 ? 17.172 -1.344 -11.244 1.00 98.25 269 LYS A N 1
ATOM 2098 C CA . LYS A 1 269 ? 18.643 -1.425 -11.197 1.00 98.25 269 LYS A CA 1
ATOM 2099 C C . LYS A 1 269 ? 19.195 -2.205 -12.386 1.00 98.25 269 LYS A C 1
ATOM 2101 O O . LYS A 1 269 ? 20.176 -1.774 -12.990 1.00 98.25 269 LYS A O 1
ATOM 2106 N N . ARG A 1 270 ? 18.555 -3.325 -12.730 1.00 98.19 270 ARG A N 1
ATOM 2107 C CA . ARG A 1 270 ? 18.928 -4.133 -13.891 1.00 98.19 270 ARG A CA 1
ATOM 2108 C C . ARG A 1 270 ? 18.796 -3.331 -15.185 1.00 98.19 270 ARG A C 1
ATOM 2110 O O . ARG A 1 270 ? 19.765 -3.237 -15.930 1.00 98.19 270 ARG A O 1
ATOM 2117 N N . LEU A 1 271 ? 17.636 -2.718 -15.423 1.00 98.12 271 LEU A N 1
ATOM 2118 C CA . LEU A 1 271 ? 17.378 -1.943 -16.636 1.00 98.12 271 LEU A CA 1
ATOM 2119 C C . LEU A 1 271 ? 18.365 -0.777 -16.776 1.00 98.12 271 LEU A C 1
ATOM 2121 O O . LEU A 1 271 ? 18.893 -0.539 -17.860 1.00 98.12 271 LEU A O 1
ATOM 2125 N N . LYS A 1 272 ? 18.672 -0.090 -15.670 1.00 98.25 272 LYS A N 1
ATOM 2126 C CA . LYS A 1 272 ? 19.679 0.974 -15.646 1.00 98.25 272 LYS A CA 1
ATOM 2127 C C . LYS A 1 272 ? 21.053 0.469 -16.098 1.00 98.25 272 LYS A C 1
ATOM 2129 O O . LYS A 1 272 ? 21.667 1.092 -16.957 1.00 98.25 272 LYS A O 1
ATOM 2134 N N . SER A 1 273 ? 21.504 -0.668 -15.569 1.00 97.62 273 SER A N 1
ATOM 2135 C CA . SER A 1 273 ? 22.787 -1.271 -15.953 1.00 97.62 273 SER A CA 1
ATOM 2136 C C . SER A 1 273 ? 22.815 -1.702 -17.427 1.00 97.62 273 SER A C 1
ATOM 2138 O O . SER A 1 273 ? 23.819 -1.497 -18.112 1.00 97.62 273 SER A O 1
ATOM 2140 N N . GLU A 1 274 ? 21.708 -2.243 -17.947 1.00 97.88 274 GLU A N 1
ATOM 2141 C CA . GLU A 1 274 ? 21.580 -2.576 -19.372 1.00 97.88 274 GLU A CA 1
ATOM 2142 C C . GLU A 1 274 ? 21.670 -1.321 -20.260 1.00 97.88 274 GLU A C 1
ATOM 2144 O O . GLU A 1 274 ? 22.351 -1.343 -21.289 1.00 97.88 274 GLU A O 1
ATOM 2149 N N . PHE A 1 275 ? 21.039 -0.210 -19.857 1.00 97.75 275 PHE A N 1
ATOM 2150 C CA . PHE A 1 275 ? 21.144 1.072 -20.563 1.00 97.75 275 PHE A CA 1
ATOM 2151 C C . PHE A 1 275 ? 22.556 1.654 -20.524 1.00 97.75 275 PHE A C 1
ATOM 2153 O O . PHE A 1 275 ? 23.057 2.065 -21.567 1.00 97.75 275 PHE A O 1
ATOM 2160 N N . GLU A 1 276 ? 23.204 1.669 -19.357 1.00 97.94 276 GLU A N 1
ATOM 2161 C CA . GLU A 1 276 ? 24.586 2.143 -19.203 1.00 97.94 276 GLU A CA 1
ATOM 2162 C C . GLU A 1 276 ? 25.538 1.339 -20.105 1.00 97.94 276 GLU A C 1
ATOM 2164 O O . GLU A 1 276 ? 26.343 1.918 -20.832 1.00 97.94 276 GLU A O 1
ATOM 2169 N N . THR A 1 277 ? 25.37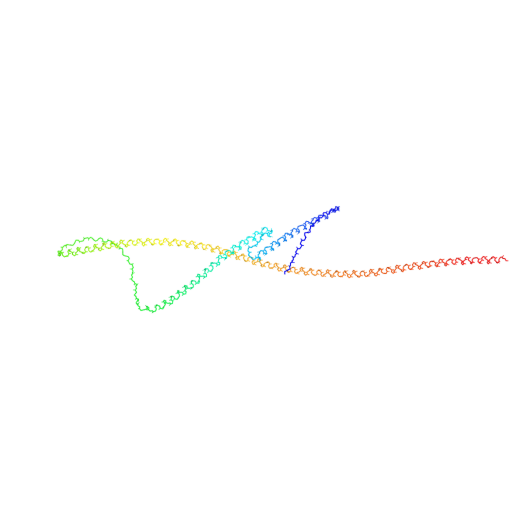0 0.013 -20.157 1.00 97.75 277 THR A N 1
ATOM 2170 C CA . THR A 1 277 ? 26.168 -0.864 -21.029 1.00 97.75 277 THR A CA 1
ATOM 2171 C C . THR A 1 277 ? 25.938 -0.563 -22.512 1.00 97.75 277 THR A C 1
ATOM 2173 O O . THR A 1 277 ? 26.895 -0.475 -23.280 1.00 97.75 277 THR A O 1
ATOM 2176 N N . LYS A 1 278 ? 24.681 -0.383 -22.942 1.00 97.62 278 LYS A N 1
ATOM 2177 C CA . LYS A 1 278 ? 24.368 -0.032 -24.339 1.00 97.62 278 LYS A CA 1
ATOM 2178 C C . LYS A 1 278 ? 24.891 1.349 -24.719 1.00 97.62 278 LYS A C 1
ATOM 2180 O O . LYS A 1 278 ? 25.372 1.525 -25.833 1.00 97.62 278 LYS A O 1
ATOM 2185 N N . LEU A 1 279 ? 24.801 2.322 -23.815 1.00 97.25 279 LEU A N 1
ATOM 2186 C CA . LEU A 1 279 ? 25.330 3.662 -24.045 1.00 97.25 279 LEU A CA 1
ATOM 2187 C C . LEU A 1 279 ? 26.844 3.610 -24.269 1.00 97.25 279 LEU A C 1
ATOM 2189 O O . LEU A 1 279 ? 27.330 4.170 -25.246 1.00 97.25 279 LEU A O 1
ATOM 2193 N N . GLU A 1 280 ? 27.561 2.874 -23.421 1.00 97.75 280 GLU A N 1
ATOM 2194 C CA . GLU A 1 280 ? 29.003 2.662 -23.556 1.00 97.75 280 GLU A CA 1
ATOM 2195 C C . GLU A 1 280 ? 29.353 1.986 -24.892 1.00 97.75 280 GLU A C 1
ATOM 2197 O O . GLU A 1 280 ? 30.281 2.399 -25.586 1.00 97.75 280 GLU A O 1
ATOM 2202 N N . GLN A 1 281 ? 28.574 0.987 -25.319 1.00 96.94 281 GLN A N 1
ATOM 2203 C CA . GLN A 1 281 ? 28.745 0.356 -26.633 1.00 96.94 281 GLN A CA 1
ATOM 2204 C C . GLN A 1 281 ? 28.576 1.357 -27.784 1.00 96.94 281 GLN A C 1
ATOM 2206 O O . GLN A 1 281 ? 29.409 1.386 -28.689 1.00 96.94 281 GLN A O 1
ATOM 2211 N N . TYR A 1 282 ? 27.541 2.203 -27.747 1.00 97.31 282 TYR A N 1
ATOM 2212 C CA . TYR A 1 282 ? 27.327 3.215 -28.783 1.00 97.31 282 TYR A CA 1
ATOM 2213 C C . TYR A 1 282 ? 28.427 4.276 -28.806 1.00 97.31 282 TYR A C 1
ATOM 2215 O O . TYR A 1 282 ? 28.864 4.663 -29.887 1.00 97.31 282 TYR A O 1
ATOM 2223 N N . VAL A 1 283 ? 28.907 4.725 -27.644 1.00 98.00 283 VAL A N 1
ATOM 2224 C CA . VAL A 1 283 ? 30.030 5.672 -27.559 1.00 98.00 283 VAL A CA 1
ATOM 2225 C C . VAL A 1 283 ? 31.287 5.073 -28.191 1.00 98.00 283 VAL A C 1
ATOM 2227 O O . VAL A 1 283 ? 31.934 5.725 -29.011 1.00 98.00 283 VAL A O 1
ATOM 2230 N N . ASN A 1 284 ? 31.604 3.817 -27.872 1.00 97.75 284 ASN A N 1
ATOM 2231 C CA . ASN A 1 284 ? 32.755 3.127 -28.452 1.00 97.75 284 ASN A CA 1
ATOM 2232 C C . ASN A 1 284 ? 32.633 2.966 -29.975 1.00 97.75 284 ASN A C 1
ATOM 2234 O O . ASN A 1 284 ? 33.609 3.183 -30.694 1.00 97.75 284 ASN A O 1
ATOM 2238 N N . GLU A 1 285 ? 31.436 2.666 -30.480 1.00 98.00 285 GLU A N 1
ATOM 2239 C CA . GLU A 1 285 ? 31.188 2.554 -31.920 1.00 98.00 285 GLU A CA 1
ATOM 2240 C C . GLU A 1 285 ? 31.291 3.907 -32.643 1.00 98.00 285 GLU A C 1
ATOM 2242 O O . GLU A 1 285 ? 31.909 3.997 -33.705 1.00 98.00 285 GLU A O 1
ATOM 2247 N N . ILE A 1 286 ? 30.765 4.985 -32.052 1.00 97.56 286 ILE A N 1
ATOM 2248 C CA . ILE A 1 286 ? 30.920 6.350 -32.582 1.00 97.56 286 ILE A CA 1
ATOM 2249 C C . ILE A 1 286 ? 32.402 6.725 -32.666 1.00 97.56 286 ILE A C 1
ATOM 2251 O O . ILE A 1 286 ? 32.843 7.265 -33.683 1.00 97.56 286 ILE A O 1
ATOM 2255 N N . ASN A 1 287 ? 33.184 6.416 -31.629 1.00 97.62 287 ASN A N 1
ATOM 2256 C CA . ASN A 1 287 ? 34.622 6.679 -31.622 1.00 97.62 287 ASN A CA 1
ATOM 2257 C C . ASN A 1 287 ? 35.343 5.893 -32.727 1.00 97.62 287 ASN A C 1
ATOM 2259 O O . ASN A 1 287 ? 36.160 6.468 -33.448 1.00 97.62 287 ASN A O 1
ATOM 2263 N N . ARG A 1 288 ? 35.004 4.608 -32.917 1.00 98.12 288 ARG A N 1
ATOM 2264 C CA . ARG A 1 288 ? 35.544 3.779 -34.008 1.00 98.12 288 ARG A CA 1
ATOM 2265 C C . ARG A 1 288 ? 35.261 4.403 -35.376 1.00 98.12 288 ARG A C 1
ATOM 2267 O O . ARG A 1 288 ? 36.191 4.628 -36.146 1.00 98.12 288 ARG A O 1
ATOM 2274 N N . LEU A 1 289 ? 34.000 4.740 -35.651 1.00 97.69 289 LEU A N 1
ATOM 2275 C CA . LEU A 1 289 ? 33.584 5.341 -36.923 1.00 97.69 289 LEU A CA 1
ATOM 2276 C C . LEU A 1 289 ? 34.219 6.720 -37.156 1.00 97.69 289 LEU A C 1
ATOM 2278 O O . LEU A 1 289 ? 34.562 7.062 -38.285 1.00 97.69 289 LEU A O 1
ATOM 2282 N N . THR A 1 290 ? 34.412 7.508 -36.097 1.00 97.75 290 THR A N 1
ATOM 2283 C CA . THR A 1 290 ? 35.079 8.818 -36.177 1.00 97.75 290 THR A CA 1
ATOM 2284 C C . THR A 1 290 ? 36.548 8.674 -36.577 1.00 97.75 290 THR A C 1
ATOM 2286 O O . THR A 1 290 ? 37.041 9.437 -37.414 1.00 97.75 290 THR A O 1
ATOM 2289 N N . ASN A 1 291 ? 37.244 7.673 -36.031 1.00 97.06 291 ASN A N 1
ATOM 2290 C CA . ASN A 1 291 ? 38.621 7.369 -36.418 1.00 97.06 291 ASN A CA 1
ATOM 2291 C C . ASN A 1 291 ? 38.697 6.922 -37.886 1.00 97.06 291 ASN A C 1
ATOM 2293 O O . ASN A 1 291 ? 39.489 7.476 -38.645 1.00 97.06 291 ASN A O 1
ATOM 2297 N N . GLU A 1 292 ? 37.818 6.010 -38.313 1.00 97.31 292 GLU A N 1
ATOM 2298 C CA . GLU A 1 292 ? 37.746 5.547 -39.710 1.00 97.31 292 GLU A CA 1
ATOM 2299 C C . GLU A 1 292 ? 37.458 6.693 -40.690 1.00 97.31 292 GLU A C 1
ATOM 2301 O O . GLU A 1 292 ? 38.075 6.787 -41.754 1.00 97.31 292 GLU A O 1
ATOM 2306 N N . LEU A 1 293 ? 36.566 7.616 -40.321 1.00 97.44 293 LEU A N 1
ATOM 2307 C CA . LEU A 1 293 ? 36.289 8.809 -41.118 1.00 97.44 293 LEU A CA 1
ATOM 2308 C C . LEU A 1 293 ? 37.528 9.706 -41.244 1.00 97.44 293 LEU A C 1
ATOM 2310 O O . LEU A 1 293 ? 37.818 10.206 -42.332 1.00 97.44 293 LEU A O 1
ATOM 2314 N N . THR A 1 294 ? 38.269 9.891 -40.151 1.00 96.75 294 THR A N 1
ATOM 2315 C CA . THR A 1 294 ? 39.494 10.704 -40.129 1.00 96.75 294 THR A CA 1
ATOM 2316 C C . THR A 1 294 ? 40.577 10.097 -41.027 1.00 96.75 294 THR A C 1
ATOM 2318 O O . THR A 1 294 ? 41.197 10.806 -41.824 1.00 96.75 294 THR A O 1
ATOM 2321 N N . GLU A 1 295 ? 40.766 8.776 -40.970 1.00 96.94 295 GLU A N 1
ATOM 2322 C CA . GLU A 1 295 ? 41.679 8.050 -41.861 1.00 96.94 295 GLU A CA 1
ATOM 2323 C C . GLU A 1 295 ? 41.260 8.184 -43.331 1.00 96.94 295 GLU A C 1
ATOM 2325 O O . GLU A 1 295 ? 42.083 8.514 -44.190 1.00 96.94 295 GLU A O 1
ATOM 2330 N N . SER A 1 296 ? 39.967 8.021 -43.627 1.00 96.75 296 SER A N 1
ATOM 2331 C CA . SER A 1 296 ? 39.439 8.187 -44.984 1.00 96.75 296 SER A CA 1
ATOM 2332 C C . SER A 1 296 ? 39.647 9.606 -45.524 1.00 96.75 296 SER A C 1
ATOM 2334 O O . SER A 1 296 ? 39.943 9.771 -46.710 1.00 96.75 296 SER A O 1
ATOM 2336 N N . GLN A 1 297 ? 39.504 10.639 -44.690 1.00 96.50 297 GLN A N 1
ATOM 2337 C CA . GLN A 1 297 ? 39.759 12.032 -45.077 1.00 96.50 297 GLN A CA 1
ATOM 2338 C C . GLN A 1 297 ? 41.243 12.286 -45.368 1.00 96.50 297 GLN A C 1
ATOM 2340 O O . GLN A 1 297 ? 41.574 12.998 -46.323 1.00 96.50 297 GLN A O 1
ATOM 2345 N N . SER A 1 298 ? 42.138 11.684 -44.580 1.00 96.81 298 SER A N 1
ATOM 2346 C CA . SER A 1 298 ? 43.582 11.742 -44.822 1.00 96.81 298 SER A CA 1
ATOM 2347 C C . SER A 1 298 ? 43.939 11.109 -46.171 1.00 96.81 298 SER A C 1
ATOM 2349 O O . SER A 1 298 ? 44.561 11.763 -47.010 1.00 96.81 298 SER A O 1
ATOM 2351 N N . LEU A 1 299 ? 43.441 9.894 -46.434 1.00 96.75 299 LEU A N 1
ATOM 2352 C CA . LEU A 1 299 ? 43.638 9.192 -47.707 1.00 96.75 299 LEU A CA 1
ATOM 2353 C C . LEU A 1 299 ? 43.102 9.990 -48.898 1.00 96.75 299 LEU A C 1
ATOM 2355 O O . LEU A 1 299 ? 43.783 10.11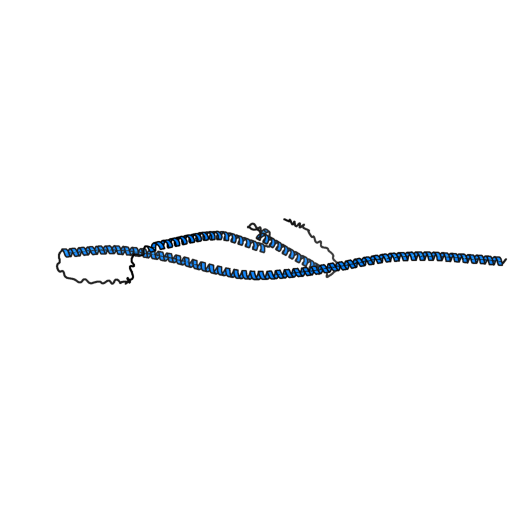4 -49.918 1.00 96.75 299 LEU A O 1
ATOM 2359 N N . TYR A 1 300 ? 41.904 10.566 -48.769 1.00 96.56 300 TYR A N 1
ATOM 2360 C CA . TYR A 1 300 ? 41.318 11.406 -49.811 1.00 96.56 300 TYR A CA 1
ATOM 2361 C C . TYR A 1 300 ? 42.179 12.642 -50.105 1.00 96.56 300 TYR A C 1
ATOM 2363 O O . TYR A 1 300 ? 42.406 12.974 -51.268 1.00 96.56 300 TYR A O 1
ATOM 2371 N N . SER A 1 301 ? 42.713 13.290 -49.067 1.00 95.69 301 SER A N 1
ATOM 2372 C CA . SER A 1 301 ? 43.606 14.446 -49.220 1.00 95.69 301 SER A CA 1
ATOM 2373 C C . SER A 1 301 ? 44.893 14.065 -49.961 1.00 95.69 301 SER A C 1
ATOM 2375 O O . SER A 1 301 ? 45.292 14.758 -50.899 1.00 95.69 301 SER A O 1
ATOM 2377 N N . THR A 1 302 ? 45.501 12.923 -49.616 1.00 96.62 302 THR A N 1
ATOM 2378 C CA . THR A 1 302 ? 46.668 12.383 -50.335 1.00 96.62 302 THR A CA 1
ATOM 2379 C C . THR A 1 302 ? 46.341 12.063 -51.793 1.00 96.62 302 THR A C 1
ATOM 2381 O O . THR A 1 302 ? 47.123 12.385 -52.689 1.00 96.62 302 THR A O 1
ATOM 2384 N N . LEU A 1 303 ? 45.178 11.462 -52.062 1.00 96.31 303 LEU A N 1
ATOM 2385 C CA . LEU A 1 303 ? 44.736 11.169 -53.425 1.00 96.31 303 LEU A CA 1
ATOM 2386 C C . LEU A 1 303 ? 44.544 12.455 -54.239 1.00 96.31 303 LEU A C 1
ATOM 2388 O O . LEU A 1 303 ? 44.968 12.524 -55.392 1.00 96.31 303 LEU A O 1
ATOM 2392 N N . GLN A 1 304 ? 43.955 13.490 -53.638 1.00 96.88 304 GLN A N 1
ATOM 2393 C CA . GLN A 1 304 ? 43.771 14.789 -54.280 1.00 96.88 304 GLN A CA 1
ATOM 2394 C C . GLN A 1 304 ? 45.113 15.458 -54.611 1.00 96.88 304 GLN A C 1
ATOM 2396 O O . GLN A 1 304 ? 45.260 16.057 -55.679 1.00 96.88 304 GLN A O 1
ATOM 2401 N N . GLU A 1 305 ? 46.104 15.349 -53.725 1.00 96.81 305 GLU A N 1
ATOM 2402 C CA . GLU A 1 305 ? 47.458 15.841 -53.981 1.00 96.81 305 GLU A CA 1
ATOM 2403 C C . GLU A 1 305 ? 48.124 15.081 -55.135 1.00 96.81 305 GLU A C 1
ATOM 2405 O O . GLU A 1 305 ? 48.654 15.702 -56.060 1.00 96.81 305 GLU A O 1
ATOM 2410 N N . LYS A 1 306 ? 48.020 13.746 -55.145 1.00 96.69 306 LYS A N 1
ATOM 2411 C CA . LYS A 1 306 ? 48.523 12.906 -56.241 1.00 96.69 306 LYS A CA 1
ATOM 2412 C C . LYS A 1 306 ? 47.863 13.232 -57.575 1.00 96.69 306 LYS A C 1
ATOM 2414 O O . LYS A 1 306 ? 48.556 13.310 -58.585 1.00 96.69 306 LYS A O 1
ATOM 2419 N N . TYR A 1 307 ? 46.557 13.485 -57.579 1.00 97.12 307 TYR A N 1
ATOM 2420 C CA . TYR A 1 307 ? 45.837 13.910 -58.776 1.00 97.12 307 TYR A CA 1
ATOM 2421 C C . TYR A 1 307 ? 46.381 15.237 -59.328 1.00 97.12 307 TYR A C 1
ATOM 2423 O O . TYR A 1 307 ? 46.643 15.347 -60.523 1.00 97.12 307 TYR A O 1
ATOM 2431 N N . LYS A 1 308 ? 46.619 16.235 -58.464 1.00 96.38 308 LYS A N 1
ATOM 2432 C CA . LYS A 1 308 ? 47.216 17.521 -58.876 1.00 9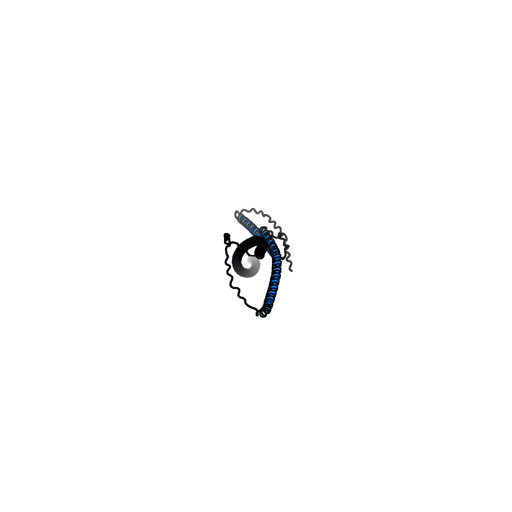6.38 308 LYS A CA 1
ATOM 2433 C C . LYS A 1 308 ? 48.638 17.358 -59.429 1.00 96.38 308 LYS A C 1
ATOM 2435 O O . LYS A 1 308 ? 48.982 18.025 -60.405 1.00 96.38 308 LYS A O 1
ATOM 2440 N N . GLN A 1 309 ? 49.448 16.479 -58.829 1.00 96.81 309 GLN A N 1
ATOM 2441 C CA . GLN A 1 309 ? 50.790 16.143 -59.327 1.00 96.81 309 GLN A CA 1
ATOM 2442 C C . GLN A 1 309 ? 50.715 15.553 -60.741 1.00 96.81 309 GLN A C 1
ATOM 2444 O O . GLN A 1 309 ? 51.322 16.097 -61.657 1.00 96.81 309 GLN A O 1
ATOM 2449 N N . LEU A 1 310 ? 49.889 14.520 -60.936 1.00 96.44 310 LEU A N 1
ATOM 2450 C CA . LEU A 1 310 ? 49.660 13.887 -62.241 1.00 96.44 310 LEU A CA 1
ATOM 2451 C C . LEU A 1 310 ? 49.155 14.873 -63.300 1.00 96.44 310 LEU A C 1
ATOM 2453 O O . LEU A 1 310 ? 49.610 14.827 -64.439 1.00 96.44 310 LEU A O 1
ATOM 2457 N N . GLN A 1 311 ? 48.249 15.783 -62.933 1.00 96.81 311 GLN A N 1
ATOM 2458 C CA . GLN A 1 311 ? 47.770 16.821 -63.847 1.00 96.81 311 GLN A CA 1
ATOM 2459 C C . GLN A 1 311 ? 48.915 17.738 -64.304 1.00 96.81 311 GLN A C 1
ATOM 2461 O O . GLN A 1 311 ? 49.032 18.031 -65.490 1.00 96.81 311 GLN A O 1
ATOM 2466 N N . THR A 1 312 ? 49.786 18.144 -63.375 1.00 95.94 312 THR A N 1
ATOM 2467 C CA . THR A 1 312 ? 50.947 18.994 -63.682 1.00 95.94 312 THR A CA 1
ATOM 2468 C C . THR A 1 312 ? 51.939 18.266 -64.594 1.00 95.94 312 THR A C 1
ATOM 2470 O O . THR A 1 312 ? 52.382 18.826 -65.594 1.00 95.94 312 THR A O 1
ATOM 2473 N N . GLU A 1 313 ? 52.242 16.998 -64.295 1.00 96.38 313 GLU A N 1
ATOM 2474 C CA . GLU A 1 313 ? 53.119 16.158 -65.122 1.00 96.38 313 GLU A CA 1
ATOM 2475 C C . GLU A 1 313 ? 52.561 15.963 -66.539 1.00 96.38 313 GLU A C 1
ATOM 2477 O O . GLU A 1 313 ? 53.307 16.050 -67.517 1.00 96.38 313 GLU A O 1
ATOM 2482 N N . ALA A 1 314 ? 51.249 15.742 -66.666 1.00 96.06 314 ALA A N 1
ATOM 2483 C CA . ALA A 1 314 ? 50.585 15.626 -67.959 1.00 96.06 314 ALA A CA 1
ATOM 2484 C C . ALA A 1 314 ? 50.675 16.934 -68.765 1.00 96.06 314 ALA A C 1
ATOM 2486 O O . ALA A 1 314 ? 51.026 16.900 -69.947 1.00 96.06 314 ALA A O 1
ATOM 2487 N N . ASP A 1 315 ? 50.423 18.085 -68.134 1.00 96.06 315 ASP A N 1
ATOM 2488 C CA . ASP A 1 315 ? 50.513 19.397 -68.784 1.00 96.06 315 ASP A CA 1
ATOM 2489 C C . ASP A 1 315 ? 51.945 19.703 -69.261 1.00 96.06 315 ASP A C 1
ATOM 2491 O O . ASP A 1 315 ? 52.148 20.214 -70.368 1.00 96.06 315 ASP A O 1
ATOM 2495 N N . ASP A 1 316 ? 52.960 19.359 -68.466 1.00 96.31 316 ASP A N 1
ATOM 2496 C CA . ASP A 1 316 ? 54.364 19.544 -68.841 1.00 96.31 316 ASP A CA 1
ATOM 2497 C C . ASP A 1 316 ? 54.803 18.586 -69.957 1.00 96.31 316 ASP A C 1
ATOM 2499 O O . ASP A 1 316 ? 55.510 19.002 -70.882 1.00 96.31 316 ASP A O 1
ATOM 2503 N N . ALA A 1 317 ? 54.326 17.337 -69.949 1.00 95.69 317 ALA A N 1
ATOM 2504 C CA . ALA A 1 317 ? 54.538 16.398 -71.049 1.00 95.69 317 ALA A CA 1
ATOM 2505 C C . ALA A 1 317 ? 53.911 16.904 -72.362 1.00 95.69 317 ALA A C 1
ATOM 2507 O O . ALA A 1 317 ? 54.538 16.810 -73.422 1.00 95.69 317 ALA A O 1
ATOM 2508 N N . ILE A 1 318 ? 52.713 17.501 -72.301 1.00 95.88 318 ILE A N 1
ATOM 2509 C CA . ILE A 1 318 ? 52.058 18.135 -73.456 1.00 95.88 318 ILE A CA 1
ATOM 2510 C C . ILE A 1 318 ? 52.906 19.300 -73.985 1.00 95.88 318 ILE A C 1
ATOM 2512 O O . ILE A 1 318 ? 53.177 19.357 -75.188 1.00 95.88 318 ILE A O 1
ATOM 2516 N N . LYS A 1 319 ? 53.389 20.199 -73.114 1.00 95.62 319 LYS A N 1
ATOM 2517 C CA . LYS A 1 319 ? 54.272 21.311 -73.522 1.00 95.62 319 LYS A CA 1
ATOM 2518 C C . LYS A 1 319 ? 55.561 20.810 -74.177 1.00 95.62 319 LYS A C 1
ATOM 2520 O O . LYS A 1 319 ? 55.950 21.314 -75.229 1.00 95.62 319 LYS A O 1
ATOM 2525 N N . LEU A 1 320 ? 56.221 19.808 -73.593 1.00 94.94 320 LEU A N 1
ATOM 2526 C CA . LEU A 1 320 ? 57.444 19.214 -74.149 1.00 94.94 320 LEU A CA 1
ATOM 2527 C C . LEU A 1 320 ? 57.203 18.539 -75.503 1.00 94.94 320 LEU A C 1
ATOM 2529 O O . LEU A 1 320 ? 58.037 18.655 -76.408 1.00 94.94 320 LEU A O 1
ATOM 2533 N N . SER A 1 321 ? 56.064 17.862 -75.660 1.00 95.06 321 SER A N 1
ATOM 2534 C CA . SER A 1 321 ? 55.640 17.282 -76.936 1.00 95.06 321 SER A CA 1
ATOM 2535 C C . SER A 1 321 ? 55.451 18.368 -78.000 1.00 95.06 321 SER A C 1
ATOM 2537 O O . SER A 1 321 ? 55.972 18.245 -79.110 1.00 95.06 321 SER A O 1
ATOM 2539 N N . GLN A 1 322 ? 54.806 19.480 -77.640 1.00 94.81 322 GLN A N 1
ATOM 2540 C CA . GLN A 1 322 ? 54.596 20.618 -78.532 1.00 94.81 322 GLN A CA 1
ATOM 2541 C C . GLN A 1 322 ? 55.923 21.263 -78.968 1.00 94.81 322 GLN A C 1
ATOM 2543 O O . GLN A 1 322 ? 56.144 21.458 -80.163 1.00 94.81 322 GLN A O 1
ATOM 2548 N N . ILE A 1 323 ? 56.852 21.497 -78.034 1.00 95.06 323 ILE A N 1
ATOM 2549 C CA . ILE A 1 323 ? 58.203 22.001 -78.344 1.00 95.06 323 ILE A CA 1
ATOM 2550 C C . ILE A 1 323 ? 58.941 21.040 -79.284 1.00 95.06 323 ILE A C 1
ATOM 2552 O O . ILE A 1 323 ? 59.587 21.466 -80.244 1.00 95.06 323 ILE A O 1
ATOM 2556 N N . SER A 1 324 ? 58.863 19.734 -79.014 1.00 93.88 324 SER A N 1
ATOM 2557 C CA . SER A 1 324 ? 59.484 18.709 -79.860 1.00 93.88 324 SER A CA 1
ATOM 2558 C C . SER A 1 324 ? 58.919 18.742 -81.282 1.00 93.88 324 SER A C 1
ATOM 2560 O O . SER A 1 324 ? 59.681 18.679 -82.247 1.00 93.88 324 SER A O 1
ATOM 2562 N N . LYS A 1 325 ? 57.599 18.915 -81.419 1.00 94.94 325 LYS A N 1
ATOM 2563 C CA . LYS A 1 325 ? 56.909 19.036 -82.709 1.00 94.94 325 LYS A CA 1
ATOM 2564 C C . LYS A 1 325 ? 57.335 20.286 -83.483 1.00 94.94 325 LYS A C 1
ATOM 2566 O O . LYS A 1 325 ? 57.597 20.198 -84.678 1.00 94.94 325 LYS A O 1
ATOM 2571 N N . GLU A 1 326 ? 57.457 21.430 -82.813 1.00 94.25 326 GLU A N 1
ATOM 2572 C CA . GLU A 1 326 ? 57.924 22.684 -83.424 1.00 94.25 326 GLU A CA 1
ATOM 2573 C C . GLU A 1 326 ? 59.378 22.588 -83.904 1.00 94.25 326 GLU A C 1
ATOM 2575 O O . GLU A 1 326 ? 59.699 23.002 -85.021 1.00 94.25 326 GLU A O 1
ATOM 2580 N N . LYS A 1 327 ? 60.261 21.984 -83.098 1.00 94.81 327 LYS A N 1
ATOM 2581 C CA . LYS A 1 327 ? 61.653 21.723 -83.494 1.00 94.81 327 LYS A CA 1
ATOM 2582 C C . LYS A 1 327 ? 61.742 20.785 -84.695 1.00 94.81 327 LYS A C 1
ATOM 2584 O O . LYS A 1 327 ? 62.545 21.045 -85.590 1.00 94.81 327 LYS A O 1
ATOM 2589 N N . LEU A 1 328 ? 60.930 19.727 -84.724 1.00 93.75 328 LEU A N 1
ATOM 2590 C CA . LEU A 1 328 ? 60.872 18.797 -85.851 1.00 93.75 328 LEU A CA 1
ATOM 2591 C C . LEU A 1 328 ? 60.456 19.526 -87.135 1.00 93.75 328 LEU A C 1
ATOM 2593 O O . LEU A 1 328 ? 61.170 19.443 -88.128 1.00 93.75 328 LEU A O 1
ATOM 2597 N N . ALA A 1 329 ? 59.377 20.314 -87.088 1.00 92.81 329 ALA A N 1
ATOM 2598 C CA . ALA A 1 329 ? 58.907 21.093 -88.233 1.00 92.81 329 ALA A CA 1
ATOM 2599 C C . ALA A 1 329 ? 59.965 22.096 -88.739 1.00 92.81 329 ALA A C 1
ATOM 2601 O O . ALA A 1 329 ? 60.148 22.270 -89.944 1.00 92.81 329 ALA A O 1
ATOM 2602 N N . SER A 1 330 ? 60.705 22.736 -87.825 1.00 93.62 330 SER A N 1
ATOM 2603 C CA . SER A 1 330 ? 61.833 23.615 -88.171 1.00 93.62 330 SER A CA 1
ATOM 2604 C C . SER A 1 330 ? 62.967 22.857 -88.872 1.00 93.62 330 SER A C 1
ATOM 2606 O O . SER A 1 330 ? 63.494 23.314 -89.886 1.00 93.62 330 SER A O 1
ATOM 2608 N N . LEU A 1 331 ? 63.323 21.668 -88.376 1.00 93.06 331 LEU A N 1
ATOM 2609 C CA . LEU A 1 331 ? 64.350 20.826 -88.988 1.00 93.06 331 LEU A CA 1
ATOM 2610 C C . LEU A 1 331 ? 63.925 20.324 -90.376 1.00 93.06 331 LEU A C 1
ATOM 2612 O O . LEU A 1 331 ? 64.727 20.365 -91.306 1.00 93.06 331 LEU A O 1
ATOM 2616 N N . GLU A 1 332 ? 62.670 19.891 -90.525 1.00 92.94 332 GLU A N 1
ATOM 2617 C CA . GLU A 1 332 ? 62.082 19.493 -91.809 1.00 92.94 332 GLU A CA 1
ATOM 2618 C C . GLU A 1 332 ? 62.159 20.632 -92.830 1.00 92.94 332 GLU A C 1
ATOM 2620 O O . GLU A 1 332 ? 62.581 20.411 -93.968 1.00 92.94 332 GLU A O 1
ATOM 2625 N N . LYS A 1 333 ? 61.840 21.863 -92.410 1.00 91.81 333 LYS A N 1
ATOM 2626 C CA . LYS A 1 333 ? 61.988 23.059 -93.245 1.00 91.81 333 LYS A CA 1
ATOM 2627 C C . LYS A 1 333 ? 63.446 23.302 -93.645 1.00 91.81 333 LYS A C 1
ATOM 2629 O O . LYS A 1 333 ? 63.725 23.420 -94.832 1.00 91.81 333 LYS A O 1
ATOM 2634 N N . ASN A 1 334 ? 64.379 23.306 -92.691 1.00 93.19 334 ASN A N 1
ATOM 2635 C CA . ASN A 1 334 ? 65.805 23.502 -92.983 1.00 93.19 334 ASN A CA 1
ATOM 2636 C C . ASN A 1 334 ? 66.347 22.440 -93.956 1.00 93.19 334 ASN A C 1
ATOM 2638 O O . ASN A 1 334 ? 67.126 22.754 -94.852 1.00 93.19 334 ASN A O 1
ATOM 2642 N N . LEU A 1 335 ? 65.927 21.177 -93.814 1.00 89.50 335 LEU A N 1
ATOM 2643 C CA . LEU A 1 335 ? 66.288 20.106 -94.747 1.00 89.50 335 LEU A CA 1
ATOM 2644 C C . LEU A 1 335 ? 65.722 20.348 -96.150 1.00 89.50 335 LEU A C 1
ATOM 2646 O O . LEU A 1 335 ? 66.398 20.062 -97.141 1.00 89.50 335 LEU A O 1
ATOM 2650 N N . MET A 1 336 ? 64.498 20.867 -96.247 1.00 86.56 336 MET A N 1
ATOM 2651 C CA . MET A 1 336 ? 63.882 21.244 -97.518 1.00 86.56 336 MET A CA 1
ATOM 2652 C C . MET A 1 336 ? 64.617 22.418 -98.178 1.00 86.56 336 MET A C 1
ATOM 2654 O O . MET A 1 336 ? 64.874 22.369 -99.383 1.00 86.56 336 MET A O 1
ATOM 2658 N N . ASP A 1 337 ? 65.025 23.415 -97.392 1.00 86.56 337 ASP A N 1
ATOM 2659 C CA . ASP A 1 337 ? 65.825 24.553 -97.851 1.00 86.56 337 ASP A CA 1
ATOM 2660 C C . ASP A 1 337 ? 67.196 24.082 -98.371 1.00 86.56 337 ASP A C 1
ATOM 2662 O O . ASP A 1 337 ? 67.567 24.409 -99.498 1.00 86.56 337 ASP A O 1
ATOM 2666 N N . ILE A 1 338 ? 67.906 23.215 -97.631 1.00 86.25 338 ILE A N 1
ATOM 2667 C CA . ILE A 1 338 ? 69.177 22.604 -98.073 1.00 86.25 338 ILE A CA 1
ATOM 2668 C C . ILE A 1 338 ? 68.992 21.809 -99.368 1.00 86.25 338 ILE A C 1
ATOM 2670 O O . ILE A 1 338 ? 69.814 21.907 -100.280 1.00 86.25 338 ILE A O 1
ATOM 2674 N N . ARG A 1 339 ? 67.923 21.009 -99.471 1.00 81.44 339 ARG A N 1
ATOM 2675 C CA . ARG A 1 339 ? 67.636 20.221 -100.678 1.00 81.44 339 ARG A CA 1
ATOM 2676 C C . ARG A 1 339 ? 67.414 21.132 -101.887 1.00 81.44 339 ARG A C 1
ATOM 2678 O O . ARG A 1 339 ? 67.959 20.857 -102.955 1.00 81.44 339 ARG A O 1
ATOM 2685 N N . SER A 1 340 ? 66.676 22.223 -101.694 1.00 82.00 340 SER A N 1
ATOM 2686 C CA . SER A 1 340 ? 66.418 23.236 -102.723 1.00 82.00 340 SER A CA 1
ATOM 2687 C C . SER A 1 340 ? 67.709 23.954 -103.141 1.00 82.00 340 SER A C 1
ATOM 2689 O O . SER A 1 340 ? 67.974 24.117 -104.331 1.00 82.00 340 SER A O 1
ATOM 2691 N N . GLU A 1 341 ? 68.568 24.316 -102.183 1.00 76.38 341 GLU A N 1
ATOM 2692 C CA . GLU A 1 341 ? 69.884 24.911 -102.445 1.00 76.38 341 GLU A CA 1
ATOM 2693 C C . GLU A 1 341 ? 70.827 23.954 -103.185 1.00 76.38 341 GLU A C 1
ATOM 2695 O O . GLU A 1 341 ? 71.543 24.369 -104.097 1.00 76.38 341 GLU A O 1
ATOM 2700 N N . SER A 1 342 ? 70.833 22.674 -102.804 1.00 73.38 342 SER A N 1
ATOM 2701 C CA . SER A 1 342 ? 71.639 21.640 -103.453 1.00 73.38 342 SER A CA 1
ATOM 2702 C C . SER A 1 342 ? 71.210 21.439 -104.904 1.00 73.38 342 SER A C 1
ATOM 2704 O O . SER A 1 342 ? 72.073 21.351 -105.773 1.00 73.38 342 SER A O 1
ATOM 2706 N N . GLN A 1 343 ? 69.902 21.410 -105.184 1.00 69.62 343 GLN A N 1
ATOM 2707 C CA . GLN A 1 343 ? 69.383 21.370 -106.556 1.00 69.62 343 GLN A CA 1
ATOM 2708 C C . GLN A 1 343 ? 69.799 22.607 -107.353 1.00 69.62 343 GLN A C 1
ATOM 2710 O O . GLN A 1 343 ? 70.291 22.476 -108.468 1.00 69.62 343 GLN A O 1
ATOM 2715 N N . CYS A 1 344 ? 69.695 23.798 -106.761 1.00 68.62 344 CYS A N 1
ATOM 2716 C CA . CYS A 1 344 ? 70.083 25.045 -107.419 1.00 68.62 344 CYS A CA 1
ATOM 2717 C C . CYS A 1 344 ? 71.592 25.079 -107.743 1.00 68.62 344 CYS A C 1
ATOM 2719 O O . CYS A 1 344 ? 71.992 25.424 -108.854 1.00 68.62 344 CYS A O 1
ATOM 2721 N N . LYS A 1 345 ? 72.448 24.645 -106.807 1.00 68.06 345 LYS A N 1
ATOM 2722 C CA . LYS A 1 345 ? 73.902 24.514 -107.019 1.00 68.06 345 LYS A CA 1
ATOM 2723 C C . LYS A 1 345 ? 74.235 23.459 -108.076 1.00 68.06 345 LYS A C 1
ATOM 2725 O O . LYS A 1 345 ? 75.151 23.674 -108.864 1.00 68.06 345 LYS A O 1
ATOM 2730 N N . GLN A 1 346 ? 73.490 22.358 -108.123 1.00 61.94 346 GLN A N 1
ATOM 2731 C CA . GLN A 1 346 ? 73.648 21.310 -109.129 1.00 61.94 346 GLN A CA 1
ATOM 2732 C C . GLN A 1 346 ? 73.249 21.806 -110.529 1.00 61.94 346 GLN A C 1
ATOM 2734 O O . GLN A 1 346 ? 74.010 21.603 -111.471 1.00 61.94 346 GLN A O 1
ATOM 2739 N N . ASP A 1 347 ? 72.145 22.546 -110.660 1.00 60.09 347 ASP A N 1
ATOM 2740 C CA . ASP A 1 347 ? 71.716 23.175 -111.919 1.00 60.09 347 ASP A CA 1
ATOM 2741 C C . ASP A 1 347 ? 72.715 24.224 -112.426 1.00 60.09 347 ASP A C 1
ATOM 2743 O O . ASP A 1 347 ? 72.993 24.300 -113.625 1.00 60.09 347 ASP A O 1
ATOM 2747 N N . VAL A 1 348 ? 73.305 25.016 -111.525 1.00 60.47 348 VAL A N 1
ATOM 2748 C CA . VAL A 1 348 ? 74.374 25.966 -111.874 1.00 60.47 348 VAL A CA 1
ATOM 2749 C C . VAL A 1 348 ? 75.637 25.228 -112.328 1.00 60.47 348 VAL A C 1
ATOM 2751 O O . VAL A 1 348 ? 76.233 25.613 -113.332 1.00 60.47 348 VAL A O 1
ATOM 2754 N N . PHE A 1 349 ? 76.025 24.141 -111.654 1.00 57.88 349 PHE A N 1
ATOM 2755 C CA . PHE A 1 349 ? 77.189 23.332 -112.036 1.00 57.88 349 PHE A CA 1
ATOM 2756 C C . PHE A 1 349 ? 77.004 22.675 -113.412 1.00 57.88 349 PHE A C 1
ATOM 2758 O O . PHE A 1 349 ? 77.910 22.712 -114.245 1.00 57.88 349 PHE A O 1
ATOM 2765 N N . TYR A 1 350 ? 75.809 22.142 -113.691 1.00 58.00 350 TYR A N 1
ATOM 2766 C CA . TYR A 1 350 ? 75.466 21.601 -115.007 1.00 58.00 350 TYR A CA 1
ATOM 2767 C C . TYR A 1 350 ? 75.430 22.680 -116.093 1.00 58.00 350 TYR A C 1
ATOM 2769 O O . TYR A 1 350 ? 75.860 22.412 -117.210 1.00 58.00 350 TYR A O 1
ATOM 2777 N N . ARG A 1 351 ? 74.990 23.909 -115.790 1.00 56.84 351 ARG A N 1
ATOM 2778 C CA . ARG A 1 351 ? 75.053 25.021 -116.755 1.00 56.84 351 ARG A CA 1
ATOM 2779 C C . ARG A 1 351 ? 76.481 25.454 -117.084 1.00 56.84 351 ARG A C 1
ATOM 2781 O O . ARG A 1 351 ? 76.733 25.790 -118.232 1.00 56.84 351 ARG A O 1
ATOM 2788 N N . VAL A 1 352 ? 77.402 25.431 -116.119 1.00 56.75 352 VAL A N 1
ATOM 2789 C CA . VAL A 1 352 ? 78.812 25.809 -116.339 1.00 56.75 352 VAL A CA 1
ATOM 2790 C C . VAL A 1 352 ? 79.576 24.751 -117.145 1.00 56.75 352 VAL A C 1
ATOM 2792 O O . VAL A 1 352 ? 80.422 25.113 -117.948 1.00 56.75 352 VAL A O 1
ATOM 2795 N N . LEU A 1 353 ? 79.256 23.460 -116.996 1.00 52.81 353 LEU A N 1
ATOM 2796 C CA . LEU A 1 353 ? 79.889 22.359 -117.747 1.00 52.81 353 LEU A CA 1
ATOM 2797 C C . LEU A 1 353 ? 79.464 22.255 -119.227 1.00 52.81 353 LEU A C 1
ATOM 2799 O O . LEU A 1 353 ? 80.046 21.460 -119.962 1.00 52.81 353 LEU A O 1
ATOM 2803 N N . ILE A 1 354 ? 78.447 23.011 -119.656 1.00 51.91 354 ILE A N 1
ATOM 2804 C CA . ILE A 1 354 ? 77.888 22.979 -121.024 1.00 51.91 354 ILE A CA 1
ATOM 2805 C C . ILE A 1 354 ? 78.297 24.234 -121.840 1.00 51.91 354 ILE A C 1
ATOM 2807 O O . ILE A 1 354 ? 77.873 24.413 -122.981 1.00 51.91 354 ILE A O 1
ATOM 2811 N N . THR A 1 355 ? 79.175 25.077 -121.292 1.00 44.88 355 THR A N 1
ATOM 2812 C CA . THR A 1 355 ? 79.876 26.180 -121.988 1.00 44.88 355 THR A CA 1
ATOM 2813 C C . THR A 1 355 ? 81.365 25.917 -121.990 1.00 44.88 355 THR A C 1
ATOM 2815 O O . THR A 1 355 ? 81.993 26.177 -123.039 1.00 44.88 355 THR A O 1
#

Sequence (355 aa):
MVHFESSHANLPISIEKSSVKGECDGAYDKLDSYENLVAELTTHNLNLLNRVTDFEAVIHLLLNEAPLVDTSAIKDDELKKKVIGFLDYQTLLAKSHSSIKSIEEDLAKKNETISLLRKQVDELQANSGIMKTDASTYICVDTKGVQSQCFSEELVESKVSECSTQLSSEEDSLLVSEKLKSLLSENDSLKIELLSVRSELGNVTKKLNETVSSTKDEIHKYETELTNRSTYLSILEGQLQELKLTNKKLTDDSSTLILIKENSQLELKRLKSEFETKLEQYVNEINRLTNELTESQSLYSTLQEKYKQLQTEADDAIKLSQISKEKLASLEKNLMDIRSESQCKQDVFYRVLIT